Protein AF-E4YPX9-F1 (afdb_monomer_lite)

Structure (mmCIF, N/CA/C/O backbone):
data_AF-E4YPX9-F1
#
_entry.id   AF-E4YPX9-F1
#
loop_
_atom_site.group_PDB
_atom_site.id
_atom_site.type_symbol
_atom_site.label_atom_id
_atom_site.label_alt_id
_atom_site.label_comp_id
_atom_site.label_asym_id
_atom_site.label_entity_id
_atom_site.label_seq_id
_atom_site.pdbx_PDB_ins_code
_atom_site.Cartn_x
_atom_site.Cartn_y
_atom_site.Cartn_z
_atom_site.occupancy
_atom_site.B_iso_or_equiv
_atom_site.auth_seq_id
_atom_site.auth_comp_id
_atom_site.auth_asym_id
_atom_site.auth_atom_id
_atom_site.pdbx_PDB_model_num
ATOM 1 N N . MET A 1 1 ? 79.678 43.191 38.069 1.00 33.28 1 MET A N 1
ATOM 2 C CA . MET A 1 1 ? 79.880 41.791 37.650 1.00 33.28 1 MET A CA 1
ATOM 3 C C . MET A 1 1 ? 78.554 41.269 37.109 1.00 33.28 1 MET A C 1
ATOM 5 O O . MET A 1 1 ? 77.589 41.244 37.849 1.00 33.28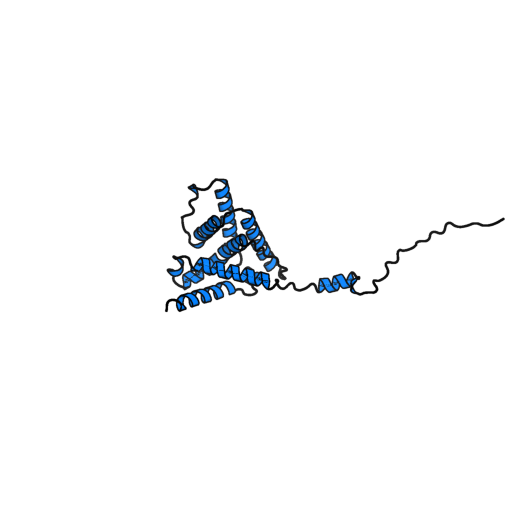 1 MET A O 1
ATOM 9 N N . LEU A 1 2 ? 78.544 40.936 35.815 1.00 34.31 2 LEU A N 1
ATOM 10 C CA . LEU A 1 2 ? 77.659 39.993 35.113 1.00 34.31 2 LEU A CA 1
ATOM 11 C C . LEU A 1 2 ? 76.133 40.260 34.979 1.00 34.31 2 LEU A C 1
ATOM 13 O O . LEU A 1 2 ? 75.339 39.963 35.858 1.00 34.31 2 LEU A O 1
ATOM 17 N N . ILE A 1 3 ? 75.783 40.624 33.734 1.00 39.88 3 ILE A N 1
ATOM 18 C CA . ILE A 1 3 ? 74.784 39.980 32.849 1.00 39.88 3 ILE A CA 1
ATOM 19 C C . ILE A 1 3 ? 73.292 40.361 33.000 1.00 39.88 3 ILE A C 1
ATOM 21 O O . ILE A 1 3 ? 72.552 39.855 33.835 1.00 39.88 3 ILE A O 1
ATOM 25 N N . PHE A 1 4 ? 72.832 41.131 32.002 1.00 39.97 4 PHE A N 1
ATOM 26 C CA . PHE A 1 4 ? 71.480 41.095 31.431 1.00 39.97 4 PHE A CA 1
ATOM 27 C C . PHE A 1 4 ? 71.101 39.669 30.989 1.00 39.97 4 PHE A C 1
ATOM 29 O O . PHE A 1 4 ? 71.782 39.096 30.136 1.00 39.97 4 PHE A O 1
ATOM 36 N N . ARG A 1 5 ? 69.947 39.143 31.418 1.00 36.81 5 ARG A N 1
ATOM 37 C CA . ARG A 1 5 ? 69.231 38.122 30.634 1.00 36.81 5 ARG A CA 1
ATOM 38 C C . ARG A 1 5 ? 67.791 38.539 30.364 1.00 36.81 5 ARG A C 1
ATOM 40 O O . ARG A 1 5 ? 66.943 38.585 31.244 1.00 36.81 5 ARG A O 1
ATOM 47 N N . ARG A 1 6 ? 67.587 38.846 29.081 1.00 36.34 6 ARG A N 1
ATOM 48 C CA . ARG A 1 6 ? 66.329 38.947 28.344 1.00 36.34 6 ARG A CA 1
ATOM 49 C C . ARG A 1 6 ? 65.361 37.829 28.742 1.00 36.34 6 ARG A C 1
ATOM 51 O O . ARG A 1 6 ? 65.706 36.656 28.617 1.00 36.34 6 ARG A O 1
ATOM 58 N N . PHE A 1 7 ? 64.129 38.196 29.078 1.00 35.19 7 PHE A N 1
ATOM 59 C CA . PHE A 1 7 ? 62.985 37.320 28.846 1.00 35.19 7 PHE A CA 1
ATOM 60 C C . PHE A 1 7 ? 62.784 37.226 27.330 1.00 35.19 7 PHE A C 1
ATOM 62 O O . PHE A 1 7 ? 62.352 38.184 26.691 1.00 35.19 7 PHE A O 1
ATOM 69 N N . SER A 1 8 ? 63.172 36.097 26.736 1.00 33.06 8 SER A N 1
ATOM 70 C CA . SER A 1 8 ? 62.843 35.798 25.346 1.00 33.06 8 SER A CA 1
ATOM 71 C C . SER A 1 8 ? 61.391 35.348 25.267 1.00 33.06 8 SER A C 1
ATOM 73 O O . SER A 1 8 ? 61.013 34.348 25.876 1.00 33.06 8 SER A O 1
ATOM 75 N N . TRP A 1 9 ? 60.598 36.051 24.468 1.00 37.56 9 TRP A N 1
ATOM 76 C CA . TRP A 1 9 ? 59.395 35.482 23.884 1.00 37.56 9 TRP A CA 1
ATOM 77 C C . TRP A 1 9 ? 59.816 34.372 22.922 1.00 37.56 9 TRP A C 1
ATOM 79 O O . TRP A 1 9 ? 60.441 34.644 21.898 1.00 37.56 9 TRP A O 1
ATOM 89 N N . SER A 1 10 ? 59.487 33.125 23.241 1.00 31.69 10 SER A N 1
ATOM 90 C CA . SER A 1 10 ? 59.482 32.043 22.264 1.00 31.69 10 SER A CA 1
ATOM 91 C C . SER A 1 10 ? 58.035 31.689 21.939 1.00 31.69 10 SER A C 1
ATOM 93 O O . SER A 1 10 ? 57.365 30.940 22.646 1.00 31.69 10 SER A O 1
ATOM 95 N N . CYS A 1 11 ? 57.562 32.236 20.817 1.00 40.09 11 CYS A N 1
ATOM 96 C CA . CYS A 1 11 ? 56.480 31.652 20.039 1.00 40.09 11 CYS A CA 1
ATOM 97 C C . CYS A 1 11 ? 56.895 30.233 19.629 1.00 40.09 11 CYS A C 1
ATOM 99 O O . CYS A 1 11 ? 57.493 30.034 18.574 1.00 40.09 11 CYS A O 1
ATOM 101 N N . ALA A 1 12 ? 56.589 29.234 20.452 1.00 34.59 12 ALA A N 1
ATOM 102 C CA . ALA A 1 12 ? 56.562 27.855 19.995 1.00 34.59 12 ALA A CA 1
ATOM 103 C C . ALA A 1 12 ? 55.199 27.624 19.340 1.00 34.59 12 ALA A C 1
ATOM 105 O O . ALA A 1 12 ? 54.227 27.216 19.977 1.00 34.59 12 ALA A O 1
ATOM 106 N N . ALA A 1 13 ? 55.135 27.945 18.048 1.00 38.91 13 ALA A N 1
ATOM 107 C CA . ALA A 1 13 ? 54.100 27.446 17.165 1.00 38.91 13 ALA A CA 1
ATOM 108 C C . ALA A 1 13 ? 53.991 25.931 17.378 1.00 38.91 13 ALA A C 1
ATOM 110 O O . ALA A 1 13 ? 54.956 25.193 17.169 1.00 38.91 13 ALA A O 1
ATOM 111 N N . LYS A 1 14 ? 52.819 25.459 17.811 1.00 40.84 14 LYS A N 1
ATOM 112 C CA . LYS A 1 14 ? 52.474 24.038 17.755 1.00 40.84 14 LYS A CA 1
ATOM 113 C C . LYS A 1 14 ? 52.344 23.700 16.271 1.00 40.84 14 LYS A C 1
ATOM 115 O O . LYS A 1 14 ? 51.274 23.836 15.682 1.00 40.84 14 LYS A O 1
ATOM 120 N N . ILE A 1 15 ? 53.475 23.360 15.657 1.00 41.47 15 ILE A N 1
ATOM 121 C CA . ILE A 1 15 ? 53.563 22.819 14.306 1.00 41.47 15 ILE A CA 1
ATOM 122 C C . ILE A 1 15 ? 52.684 21.570 14.323 1.00 41.47 15 ILE A C 1
ATOM 124 O O . ILE A 1 15 ? 53.054 20.546 14.891 1.00 41.47 15 ILE A O 1
ATOM 128 N N . ARG A 1 16 ? 51.475 21.689 13.765 1.00 43.81 16 ARG A N 1
ATOM 129 C CA . ARG A 1 16 ? 50.656 20.539 13.395 1.00 43.81 16 ARG A CA 1
ATOM 130 C C . ARG A 1 16 ? 51.469 19.794 12.345 1.00 43.81 16 ARG A C 1
ATOM 132 O O . ARG A 1 16 ? 51.546 20.223 11.196 1.00 43.81 16 ARG A O 1
ATOM 139 N N . SER A 1 17 ? 52.162 18.750 12.782 1.00 48.06 17 SER A N 1
ATOM 140 C CA . SER A 1 17 ? 52.867 17.822 11.915 1.00 48.06 17 SER A CA 1
ATOM 141 C C . SER A 1 17 ? 51.889 17.315 10.859 1.00 48.06 17 SER A C 1
ATOM 143 O O . SER A 1 17 ? 50.782 16.878 11.176 1.00 48.06 17 SER A O 1
ATOM 145 N N . ARG A 1 18 ? 52.290 17.424 9.588 1.00 52.72 18 ARG A N 1
ATOM 146 C CA . ARG A 1 18 ? 51.608 16.764 8.472 1.00 52.72 18 ARG A CA 1
ATOM 147 C C . ARG A 1 18 ? 51.425 15.285 8.845 1.00 52.72 18 ARG A C 1
ATOM 149 O O . ARG A 1 18 ? 52.413 14.675 9.259 1.00 52.72 18 ARG A O 1
ATOM 156 N N . PRO A 1 19 ? 50.217 14.714 8.720 1.00 52.12 19 PRO A N 1
ATOM 157 C CA . PRO A 1 19 ? 50.030 13.291 8.955 1.00 52.12 19 PRO A CA 1
ATOM 158 C C . PRO A 1 19 ? 50.921 12.509 7.979 1.00 52.12 19 PRO A C 1
ATOM 160 O O . PRO A 1 19 ? 50.962 12.805 6.785 1.00 52.12 19 PRO A O 1
ATOM 163 N N . SER A 1 20 ? 51.691 11.561 8.511 1.00 58.53 20 SER A N 1
ATOM 164 C CA . SER A 1 20 ? 52.617 10.696 7.767 1.00 58.53 20 SER A CA 1
ATOM 165 C C . SER A 1 20 ? 51.904 9.599 6.971 1.00 58.53 20 SER A C 1
ATOM 167 O O . SER A 1 20 ? 52.540 8.899 6.188 1.00 58.53 20 SER A O 1
ATOM 169 N N . THR A 1 21 ? 50.590 9.465 7.150 1.00 57.88 21 THR A N 1
ATOM 170 C CA . THR A 1 21 ? 49.721 8.538 6.429 1.00 57.88 21 THR A CA 1
ATOM 171 C C . THR A 1 21 ? 48.546 9.303 5.808 1.00 57.88 21 THR A C 1
ATOM 173 O O . THR A 1 21 ? 48.043 10.251 6.422 1.00 57.88 21 THR A O 1
ATOM 176 N N . PRO A 1 22 ? 48.092 8.930 4.595 1.00 56.47 22 PRO A N 1
ATOM 177 C CA . PRO A 1 22 ? 46.971 9.600 3.933 1.00 56.47 22 PRO A CA 1
ATOM 178 C C . PRO A 1 22 ? 45.714 9.608 4.810 1.00 56.47 22 PRO A C 1
ATOM 180 O O . PRO A 1 22 ? 45.042 10.629 4.898 1.00 56.47 22 PRO A O 1
ATOM 183 N N . GLU A 1 23 ? 45.497 8.511 5.537 1.00 57.75 23 GLU A N 1
ATOM 184 C CA . GLU A 1 23 ? 44.341 8.181 6.384 1.00 57.75 23 GLU A CA 1
ATOM 185 C C . GLU A 1 23 ? 44.042 9.168 7.521 1.00 57.75 23 GLU A C 1
ATOM 187 O O . GLU A 1 23 ? 42.950 9.137 8.071 1.00 57.75 23 GLU A O 1
ATOM 192 N N . GLY A 1 24 ? 44.985 10.045 7.883 1.00 55.12 24 GLY A N 1
ATOM 193 C CA . GLY A 1 24 ? 44.792 11.060 8.927 1.00 55.12 24 GLY A CA 1
ATOM 194 C C . GLY A 1 24 ? 44.609 12.486 8.401 1.00 55.12 24 GLY A C 1
ATOM 195 O O . GLY A 1 24 ? 44.638 13.436 9.187 1.00 55.12 24 GLY A O 1
ATOM 196 N N . SER A 1 25 ? 44.522 12.679 7.082 1.00 63.94 25 SER A N 1
ATOM 197 C CA . SER A 1 25 ? 44.366 14.011 6.495 1.00 63.94 25 SER A CA 1
ATOM 198 C C . SER A 1 25 ? 42.896 14.340 6.243 1.00 63.94 25 SER A C 1
ATOM 200 O O . SER A 1 25 ? 42.173 13.553 5.648 1.00 63.94 25 SER A O 1
ATOM 202 N N . ILE A 1 26 ? 42.476 15.559 6.595 1.00 58.75 26 ILE A N 1
ATOM 203 C CA . ILE A 1 26 ? 41.129 16.081 6.286 1.00 58.75 26 ILE A CA 1
ATOM 204 C C . ILE A 1 26 ? 40.837 16.005 4.778 1.00 58.75 26 ILE A C 1
ATOM 206 O O . ILE A 1 26 ? 39.696 15.855 4.369 1.00 58.75 26 ILE A O 1
ATOM 210 N N . LEU A 1 27 ? 41.878 16.090 3.944 1.00 56.56 27 LEU A N 1
ATOM 211 C CA . LEU A 1 27 ? 41.788 15.953 2.492 1.00 56.56 27 LEU A CA 1
ATOM 212 C C . LEU A 1 27 ? 41.526 14.500 2.069 1.00 56.56 27 LEU A C 1
ATOM 214 O O . LEU A 1 27 ? 40.753 14.281 1.150 1.00 56.56 27 LEU A O 1
ATOM 218 N N . TYR A 1 28 ? 42.107 13.512 2.752 1.00 62.25 28 TYR A N 1
ATOM 219 C CA . TYR A 1 28 ? 41.767 12.102 2.566 1.00 62.25 28 TYR A CA 1
ATOM 220 C C . TYR A 1 28 ? 40.378 11.793 3.099 1.00 62.25 28 TYR A C 1
ATOM 222 O O . TYR A 1 28 ? 39.631 11.127 2.398 1.00 62.25 28 TYR A O 1
ATOM 230 N N . ASP A 1 29 ? 39.991 12.329 4.258 1.00 57.78 29 ASP A N 1
ATOM 231 C CA . ASP A 1 29 ? 38.618 12.220 4.747 1.00 57.78 29 ASP A CA 1
ATOM 232 C C . ASP A 1 29 ? 37.655 12.840 3.737 1.00 57.78 29 ASP A C 1
ATOM 234 O O . ASP A 1 29 ? 36.713 12.171 3.353 1.00 57.78 29 ASP A O 1
ATOM 238 N N . LEU A 1 30 ? 37.912 14.038 3.200 1.00 56.53 30 LEU A N 1
ATOM 239 C CA . LEU A 1 30 ? 37.081 14.688 2.171 1.00 56.53 30 LEU A CA 1
ATOM 240 C C . LEU A 1 30 ? 37.082 13.958 0.822 1.00 56.53 30 LEU A C 1
ATOM 242 O O . LEU A 1 30 ? 36.065 13.958 0.140 1.00 56.53 30 LEU A O 1
ATOM 246 N N . LEU A 1 31 ? 38.185 13.327 0.417 1.00 56.50 31 LEU A N 1
ATOM 247 C CA . LEU A 1 31 ? 38.255 12.556 -0.831 1.00 56.50 31 LEU A CA 1
ATOM 248 C C . LEU A 1 31 ? 37.644 11.156 -0.681 1.00 56.50 31 LEU A C 1
ATOM 250 O O . LEU A 1 31 ? 37.062 10.649 -1.633 1.00 56.50 31 LEU A O 1
ATOM 254 N N . THR A 1 32 ? 37.709 10.546 0.504 1.00 56.22 32 THR A N 1
ATOM 255 C CA . THR A 1 32 ? 37.087 9.243 0.800 1.00 56.22 32 THR A CA 1
ATOM 256 C C . THR A 1 32 ? 35.633 9.361 1.260 1.00 56.22 32 THR A C 1
ATOM 258 O O . THR A 1 32 ? 34.857 8.441 1.026 1.00 56.22 32 THR A O 1
ATOM 261 N N . THR A 1 33 ? 35.218 10.499 1.828 1.00 49.66 33 THR A N 1
ATOM 262 C CA . THR A 1 33 ? 33.801 10.860 2.038 1.00 49.66 33 THR A CA 1
ATOM 263 C C . THR A 1 33 ? 33.183 11.532 0.815 1.00 49.66 33 THR A C 1
ATOM 265 O O . THR A 1 33 ? 31.981 11.411 0.615 1.00 49.66 33 THR A O 1
ATOM 268 N N . GLY A 1 34 ? 33.966 12.152 -0.068 1.00 41.91 34 GLY A N 1
ATOM 269 C CA . GLY A 1 34 ? 33.530 12.520 -1.422 1.00 41.91 34 GLY A CA 1
ATOM 270 C C . GLY A 1 34 ? 33.370 11.293 -2.325 1.00 41.91 34 GLY A C 1
ATOM 271 O O . GLY A 1 34 ? 32.454 11.234 -3.136 1.00 41.91 34 GLY A O 1
ATOM 272 N N . ALA A 1 35 ? 34.190 10.264 -2.097 1.00 40.06 35 ALA A N 1
ATOM 273 C CA . ALA A 1 35 ? 33.961 8.894 -2.544 1.00 40.06 35 ALA A CA 1
ATOM 274 C C . ALA A 1 35 ? 33.166 8.087 -1.503 1.00 40.06 35 ALA A C 1
ATOM 276 O O . ALA A 1 35 ? 33.356 6.870 -1.381 1.00 40.06 35 ALA A O 1
ATOM 277 N N . SER A 1 36 ? 32.297 8.755 -0.723 1.00 41.88 36 SER A N 1
ATOM 278 C CA . SER A 1 36 ? 31.346 8.055 0.128 1.00 41.88 36 SER A CA 1
ATOM 279 C C . SER A 1 36 ? 30.579 7.122 -0.778 1.00 41.88 36 SER A C 1
ATOM 281 O O . SER A 1 36 ? 29.877 7.535 -1.698 1.00 41.88 36 SER A O 1
ATOM 283 N N . LYS A 1 37 ? 30.833 5.836 -0.535 1.00 44.97 37 LYS A N 1
ATOM 284 C CA . LYS A 1 37 ? 29.946 4.713 -0.776 1.00 44.97 37 LYS A CA 1
ATOM 285 C C . LYS A 1 37 ? 28.613 5.239 -1.276 1.00 44.97 37 LYS A C 1
ATOM 287 O O . LYS A 1 37 ? 27.818 5.736 -0.478 1.00 44.97 37 LYS A O 1
ATOM 292 N N . HIS A 1 38 ? 28.383 5.100 -2.579 1.00 41.16 38 HIS A N 1
ATOM 293 C CA . HIS A 1 38 ? 27.043 4.852 -3.064 1.00 41.16 38 HIS A CA 1
ATOM 294 C C . HIS A 1 38 ? 26.496 3.750 -2.156 1.00 41.16 38 HIS A C 1
ATOM 296 O O . HIS A 1 38 ? 26.784 2.570 -2.347 1.00 41.16 38 HIS A O 1
ATOM 302 N N . GLN A 1 39 ? 25.789 4.138 -1.096 1.00 44.53 39 GLN A N 1
ATOM 303 C CA . GLN A 1 39 ? 24.898 3.255 -0.383 1.00 44.53 39 GLN A CA 1
ATOM 304 C C . GLN A 1 39 ? 23.753 3.052 -1.362 1.00 44.53 39 GLN A C 1
ATOM 306 O O . GLN A 1 39 ? 22.669 3.613 -1.243 1.00 44.53 39 GLN A O 1
ATOM 311 N N . ASP A 1 40 ? 24.035 2.242 -2.386 1.00 43.97 40 ASP A N 1
ATOM 312 C CA . ASP A 1 40 ? 23.049 1.327 -2.899 1.00 43.97 40 ASP A CA 1
ATOM 313 C C . ASP A 1 40 ? 22.364 0.771 -1.665 1.00 43.97 40 ASP A C 1
ATOM 315 O O . ASP A 1 40 ? 23.021 0.161 -0.820 1.00 43.97 40 ASP A O 1
ATOM 319 N N . ILE A 1 41 ? 21.083 1.115 -1.519 1.00 52.66 41 ILE A N 1
ATOM 320 C CA . ILE A 1 41 ? 20.148 0.513 -0.576 1.00 52.66 41 ILE A CA 1
ATOM 321 C C . ILE A 1 41 ? 20.664 -0.888 -0.261 1.00 52.66 41 ILE A C 1
ATOM 323 O O . ILE A 1 41 ? 20.772 -1.686 -1.200 1.00 52.66 41 ILE A O 1
ATOM 327 N N . ASN A 1 42 ? 21.060 -1.148 0.996 1.00 55.53 42 ASN A N 1
ATOM 328 C CA . ASN A 1 42 ? 21.528 -2.475 1.399 1.00 55.53 42 ASN A CA 1
ATOM 329 C C . ASN A 1 42 ? 20.573 -3.475 0.747 1.00 55.53 42 ASN A C 1
ATOM 331 O O . ASN A 1 42 ? 19.364 -3.355 0.922 1.00 55.53 42 ASN A O 1
ATOM 335 N N . SER A 1 43 ? 21.072 -4.395 -0.075 1.00 58.47 43 SER A N 1
ATOM 336 C CA . SER A 1 43 ? 20.225 -5.304 -0.866 1.00 58.47 43 SER A CA 1
ATOM 337 C C . SER A 1 43 ? 19.134 -5.978 -0.016 1.00 58.47 43 SER A C 1
ATOM 339 O O . SER A 1 43 ? 18.030 -6.228 -0.499 1.00 58.47 43 SER A O 1
ATOM 341 N N . ALA A 1 44 ? 19.422 -6.159 1.276 1.00 57.44 44 ALA A N 1
ATOM 342 C CA . ALA A 1 44 ? 18.499 -6.547 2.333 1.00 57.44 44 ALA A CA 1
ATOM 343 C C . ALA A 1 44 ? 17.256 -5.641 2.486 1.00 57.44 44 ALA A C 1
ATOM 345 O O . ALA A 1 44 ? 16.151 -6.169 2.535 1.00 57.44 44 ALA A O 1
ATOM 346 N N . SER A 1 45 ? 17.373 -4.307 2.527 1.00 68.88 45 SER A N 1
ATOM 347 C CA . SER A 1 45 ? 16.206 -3.424 2.681 1.00 68.88 45 SER A CA 1
ATOM 348 C C . SER A 1 45 ? 15.355 -3.344 1.412 1.00 68.88 45 SER A C 1
ATOM 350 O O . SER A 1 45 ? 14.131 -3.371 1.528 1.00 68.88 45 SER A O 1
ATOM 352 N N . ARG A 1 46 ? 15.945 -3.378 0.201 1.00 74.12 46 ARG A N 1
ATOM 353 C CA . ARG A 1 46 ? 15.149 -3.543 -1.042 1.00 74.12 46 ARG A CA 1
ATOM 354 C C . ARG A 1 46 ? 14.386 -4.862 -1.043 1.00 74.12 46 ARG A C 1
ATOM 356 O O . ARG A 1 46 ? 13.228 -4.896 -1.452 1.00 74.12 46 ARG A O 1
ATOM 363 N N . ALA A 1 47 ? 15.030 -5.947 -0.612 1.00 78.00 47 ALA A N 1
ATOM 364 C CA . ALA A 1 47 ? 14.386 -7.252 -0.524 1.00 78.00 47 ALA A CA 1
ATOM 365 C C . ALA A 1 47 ? 13.211 -7.228 0.466 1.00 78.00 47 ALA A C 1
ATOM 367 O O . ALA A 1 47 ? 12.137 -7.720 0.130 1.00 78.00 47 ALA A O 1
ATOM 368 N N . SER A 1 48 ? 13.371 -6.583 1.625 1.00 84.00 48 SER A N 1
ATOM 369 C CA . SER A 1 48 ? 12.282 -6.390 2.589 1.00 84.00 48 SER A CA 1
ATOM 370 C C . SER A 1 48 ? 11.122 -5.586 2.001 1.00 84.00 48 SER A C 1
ATOM 372 O O . SER A 1 48 ? 9.983 -6.041 2.073 1.00 84.00 48 SER A O 1
ATOM 374 N N . PHE A 1 49 ? 11.385 -4.451 1.342 1.00 85.75 49 PHE A N 1
ATOM 375 C CA . PHE A 1 49 ? 10.328 -3.679 0.676 1.00 85.75 49 PHE A CA 1
ATOM 376 C C . PHE A 1 49 ? 9.621 -4.489 -0.410 1.00 85.75 49 PHE A C 1
ATOM 378 O O . PHE A 1 49 ? 8.402 -4.431 -0.533 1.00 85.75 49 PHE A O 1
ATOM 385 N N . LYS A 1 50 ? 10.361 -5.289 -1.179 1.00 87.56 50 LYS A N 1
ATOM 386 C CA . LYS A 1 50 ? 9.774 -6.150 -2.206 1.00 87.56 50 LYS A CA 1
ATOM 387 C C . LYS A 1 50 ? 8.886 -7.243 -1.609 1.00 87.56 50 LYS A C 1
ATOM 389 O O . LYS A 1 50 ? 7.826 -7.513 -2.164 1.00 87.56 50 LYS A O 1
ATOM 394 N N . ASN A 1 51 ? 9.285 -7.829 -0.481 1.00 88.88 51 ASN A N 1
ATOM 395 C CA . ASN A 1 51 ? 8.461 -8.799 0.240 1.00 88.88 51 ASN A CA 1
ATOM 396 C C . ASN A 1 51 ? 7.168 -8.149 0.750 1.00 88.88 51 ASN A C 1
ATOM 398 O O . ASN A 1 51 ? 6.091 -8.705 0.555 1.00 88.88 51 ASN A O 1
ATOM 402 N N . ILE A 1 52 ? 7.251 -6.943 1.322 1.00 89.25 52 ILE A N 1
ATOM 403 C CA . ILE A 1 52 ? 6.068 -6.193 1.769 1.00 89.25 52 ILE A CA 1
ATOM 404 C C . ILE A 1 52 ? 5.161 -5.837 0.585 1.00 89.25 52 ILE A C 1
ATOM 406 O O . ILE A 1 52 ? 3.937 -5.916 0.697 1.00 89.25 52 ILE A O 1
ATOM 410 N N . LEU A 1 53 ? 5.732 -5.490 -0.570 1.00 90.00 53 LEU A N 1
ATOM 411 C CA . LEU A 1 53 ? 4.970 -5.246 -1.794 1.00 90.00 53 LEU A CA 1
ATOM 412 C C . LEU A 1 53 ? 4.233 -6.513 -2.251 1.00 90.00 53 LEU A C 1
ATOM 414 O O . LEU A 1 53 ? 3.026 -6.462 -2.491 1.00 90.00 53 LEU A O 1
ATOM 418 N N . ASP A 1 54 ? 4.925 -7.656 -2.289 1.00 89.00 54 ASP A N 1
ATOM 419 C CA . ASP A 1 54 ? 4.328 -8.956 -2.612 1.00 89.00 54 ASP A CA 1
ATOM 420 C C . ASP A 1 54 ? 3.189 -9.303 -1.635 1.00 89.00 54 ASP A C 1
ATOM 422 O O . ASP A 1 54 ? 2.130 -9.781 -2.048 1.00 89.00 54 ASP A O 1
ATOM 426 N N . GLU A 1 55 ? 3.359 -9.045 -0.339 1.00 87.88 55 GLU A N 1
ATOM 427 C CA . GLU A 1 55 ? 2.304 -9.233 0.658 1.00 87.88 55 GLU A CA 1
ATOM 428 C C . GLU A 1 55 ? 1.119 -8.285 0.469 1.00 87.88 55 GLU A C 1
ATOM 430 O O . GLU A 1 55 ? -0.027 -8.693 0.655 1.00 87.88 55 GLU A O 1
ATOM 435 N N . SER A 1 56 ? 1.380 -7.032 0.106 1.00 88.06 56 SER A N 1
ATOM 436 C CA . SER A 1 56 ? 0.351 -6.012 -0.122 1.00 88.06 56 SER A CA 1
ATOM 437 C C . SER A 1 56 ? -0.520 -6.377 -1.317 1.00 88.06 56 SER A C 1
ATOM 439 O O . SER A 1 56 ? -1.748 -6.363 -1.231 1.00 88.06 56 SER A O 1
ATOM 441 N N . ILE A 1 57 ? 0.111 -6.804 -2.410 1.00 88.56 57 ILE A N 1
ATOM 442 C CA . ILE A 1 57 ? -0.577 -7.293 -3.606 1.00 88.56 57 ILE A CA 1
ATOM 443 C C . ILE A 1 57 ? -1.352 -8.575 -3.287 1.00 88.56 57 ILE A C 1
ATOM 445 O O . ILE A 1 57 ? -2.520 -8.698 -3.653 1.00 88.56 57 ILE A O 1
ATOM 449 N N . ASN A 1 58 ? -0.752 -9.518 -2.555 1.00 86.50 58 ASN A N 1
ATOM 450 C CA . ASN A 1 58 ? -1.457 -10.724 -2.122 1.00 86.50 58 ASN A CA 1
ATOM 451 C C . ASN A 1 58 ? -2.684 -10.410 -1.269 1.00 86.50 58 ASN A C 1
ATOM 453 O O . ASN A 1 58 ? -3.718 -11.054 -1.438 1.00 86.50 58 ASN A O 1
ATOM 457 N N . TYR A 1 59 ? -2.576 -9.446 -0.357 1.00 83.38 59 TYR A N 1
ATOM 458 C CA . TYR A 1 59 ? -3.686 -9.0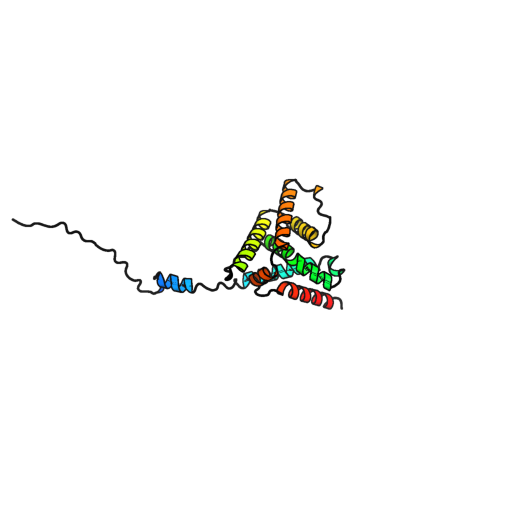24 0.487 1.00 83.38 59 TYR A CA 1
ATOM 459 C C . TYR A 1 59 ? -4.853 -8.497 -0.359 1.00 83.38 59 TYR A C 1
ATOM 461 O O . TYR A 1 59 ? -5.991 -8.929 -0.172 1.00 83.38 59 TYR A O 1
ATOM 469 N N . LEU A 1 60 ? -4.562 -7.641 -1.346 1.00 82.19 60 LEU A N 1
ATOM 470 C CA . LEU A 1 60 ? -5.558 -7.127 -2.290 1.00 82.19 60 LEU A CA 1
ATOM 471 C C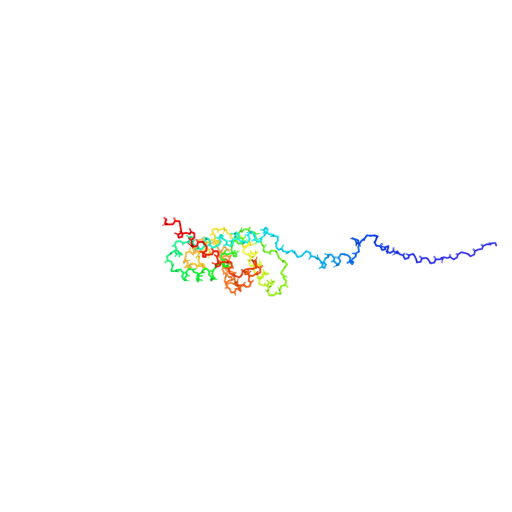 . LEU A 1 60 ? -6.244 -8.250 -3.076 1.00 82.19 60 LEU A C 1
ATOM 473 O O . LEU A 1 60 ? -7.468 -8.282 -3.180 1.00 82.19 60 LEU A O 1
ATOM 477 N N . ILE A 1 61 ? -5.456 -9.196 -3.588 1.00 80.62 61 ILE A N 1
ATOM 478 C CA . ILE A 1 61 ? -5.944 -10.272 -4.456 1.00 80.62 61 ILE A CA 1
ATOM 479 C C . ILE A 1 61 ? -6.760 -11.323 -3.687 1.00 80.62 61 ILE A C 1
ATOM 481 O O . ILE A 1 61 ? -7.720 -11.874 -4.225 1.00 80.62 61 ILE A O 1
ATOM 485 N N . ARG A 1 62 ? -6.399 -11.626 -2.431 1.00 78.44 62 ARG A N 1
ATOM 486 C CA . ARG A 1 62 ? -7.055 -12.672 -1.622 1.00 78.44 62 ARG A CA 1
ATOM 487 C C . ARG A 1 62 ? -8.455 -12.298 -1.135 1.00 78.44 62 ARG A C 1
ATOM 489 O O . ARG A 1 62 ? -9.189 -13.180 -0.687 1.00 78.44 62 ARG A O 1
ATOM 496 N N . LYS A 1 63 ? -8.855 -11.026 -1.206 1.00 72.62 63 LYS A N 1
ATOM 497 C CA . LYS A 1 63 ? -10.221 -10.623 -0.856 1.00 72.62 63 LYS A CA 1
ATOM 498 C C . LYS A 1 63 ? -11.212 -11.235 -1.851 1.00 72.62 63 LYS A C 1
ATOM 500 O O . LYS A 1 63 ? -11.075 -11.101 -3.062 1.00 72.62 63 LYS A O 1
ATOM 505 N N . CYS A 1 64 ? -12.243 -11.900 -1.325 1.00 52.72 64 CYS A N 1
ATOM 506 C CA . CYS A 1 64 ? -13.230 -12.663 -2.106 1.00 52.72 64 CYS A CA 1
ATOM 507 C C . CYS A 1 64 ? -13.975 -11.827 -3.162 1.00 52.72 64 CYS A C 1
ATOM 509 O O . CYS A 1 64 ? -14.525 -12.375 -4.116 1.00 52.72 64 CYS A O 1
ATOM 511 N N . THR A 1 65 ? -14.022 -10.509 -2.979 1.00 64.94 65 THR A N 1
ATOM 512 C CA . THR A 1 65 ? -14.598 -9.552 -3.925 1.00 64.94 65 THR A CA 1
ATOM 513 C C . THR A 1 65 ? -13.677 -9.296 -5.113 1.00 64.94 65 THR A C 1
ATOM 515 O O . THR A 1 65 ? -14.173 -9.144 -6.222 1.00 64.94 65 THR A O 1
ATOM 518 N N . PHE A 1 66 ? -12.355 -9.341 -4.924 1.00 69.44 66 PHE A N 1
ATOM 519 C CA . PHE A 1 66 ? -11.369 -9.032 -5.957 1.00 69.44 66 PHE A CA 1
ATOM 520 C C . PHE A 1 66 ? -11.431 -10.009 -7.137 1.00 69.44 66 PHE A C 1
ATOM 522 O O . PHE A 1 66 ? -11.474 -9.595 -8.292 1.00 69.44 66 PHE A O 1
ATOM 529 N N . LEU A 1 67 ? -11.534 -11.311 -6.857 1.00 71.00 67 LEU A N 1
ATOM 530 C CA . LEU A 1 67 ? -11.605 -12.358 -7.887 1.00 71.00 67 LEU A CA 1
ATOM 531 C C . LEU A 1 67 ? -12.880 -12.314 -8.742 1.00 71.00 67 LEU A C 1
ATOM 533 O O . LEU A 1 67 ? -12.908 -12.901 -9.820 1.00 71.00 67 LEU A O 1
ATOM 537 N N . LYS A 1 68 ? -13.935 -11.643 -8.267 1.00 73.50 68 LYS A N 1
ATOM 538 C CA . LYS A 1 68 ? -15.212 -11.509 -8.988 1.00 73.50 68 LYS A CA 1
ATOM 539 C C . LYS A 1 68 ? -15.215 -10.341 -9.977 1.00 73.50 68 LYS A C 1
ATOM 541 O O . LYS A 1 68 ? -16.130 -10.239 -10.787 1.00 73.50 68 LYS A O 1
ATOM 546 N N . ILE A 1 69 ? -14.217 -9.464 -9.894 1.00 76.56 69 ILE A N 1
ATOM 547 C CA . ILE A 1 69 ? -14.076 -8.270 -10.727 1.00 76.56 69 ILE A CA 1
ATOM 548 C C . ILE A 1 69 ? -13.393 -8.656 -12.055 1.00 76.56 69 ILE A C 1
ATOM 550 O O . ILE A 1 69 ? -12.479 -9.483 -12.035 1.00 76.56 69 ILE A O 1
ATOM 554 N N . PRO A 1 70 ? -13.772 -8.078 -13.210 1.00 81.06 70 PRO A N 1
ATOM 555 C CA . PRO A 1 70 ? -13.050 -8.265 -14.469 1.00 81.06 70 PRO A CA 1
ATOM 556 C C . PRO A 1 70 ? -11.567 -7.872 -14.373 1.00 81.06 70 PRO A C 1
ATOM 558 O O . PRO A 1 70 ? -11.211 -6.896 -13.716 1.00 81.06 70 PRO A O 1
ATOM 561 N N . LEU A 1 71 ? -10.684 -8.577 -15.089 1.00 80.31 71 LEU A N 1
ATOM 562 C CA . LEU A 1 71 ? -9.231 -8.337 -15.049 1.00 80.31 71 LEU A CA 1
ATOM 563 C C . LEU A 1 71 ? -8.813 -6.861 -15.274 1.00 80.31 71 LEU A C 1
ATOM 565 O O . LEU A 1 71 ? -7.944 -6.383 -14.541 1.00 80.31 71 LEU A O 1
ATOM 569 N N . PRO A 1 72 ? -9.399 -6.097 -16.221 1.00 80.75 72 PRO A N 1
ATOM 570 C CA . PRO A 1 72 ? -9.054 -4.682 -16.388 1.00 80.75 72 PRO A CA 1
ATOM 571 C C . PRO A 1 72 ? -9.357 -3.838 -15.141 1.00 80.75 72 PRO A C 1
ATOM 573 O O . PRO A 1 72 ? -8.567 -2.974 -14.761 1.00 80.75 72 PRO A O 1
ATOM 576 N N . GLU A 1 73 ? -10.474 -4.120 -14.474 1.00 81.00 73 GLU A N 1
ATOM 577 C CA . GLU A 1 73 ? -10.891 -3.437 -13.249 1.00 81.00 73 GLU A CA 1
ATOM 578 C C . GLU A 1 73 ? -10.045 -3.873 -12.043 1.00 81.00 73 GLU A C 1
ATOM 580 O O . GLU A 1 73 ? -9.676 -3.032 -11.226 1.00 81.00 73 GLU A O 1
ATOM 585 N N . GLN A 1 74 ? -9.637 -5.145 -11.970 1.00 78.88 74 GLN A N 1
ATOM 586 C CA . GLN A 1 74 ? -8.674 -5.638 -10.974 1.00 78.88 74 GLN A CA 1
ATOM 587 C C . GLN A 1 74 ? -7.343 -4.875 -11.049 1.00 78.88 74 GLN A C 1
ATOM 589 O O . GLN A 1 74 ? -6.814 -4.417 -10.033 1.00 78.88 74 GLN A O 1
ATOM 594 N N . LEU A 1 75 ? -6.805 -4.710 -12.262 1.00 81.00 75 LEU A N 1
ATOM 595 C CA . LEU A 1 75 ? -5.568 -3.962 -12.489 1.00 81.00 75 LEU A CA 1
ATOM 596 C C . LEU A 1 75 ? -5.739 -2.473 -12.171 1.00 81.00 75 LEU A C 1
ATOM 598 O O . LEU A 1 75 ? -4.827 -1.864 -11.614 1.00 81.00 75 LEU A O 1
ATOM 602 N N . SER A 1 76 ? -6.895 -1.890 -12.500 1.00 82.75 76 SER A N 1
ATOM 603 C CA . SER A 1 76 ? -7.220 -0.503 -12.152 1.00 82.75 76 SER A CA 1
ATOM 604 C C . SER A 1 76 ? -7.275 -0.294 -10.635 1.00 82.75 76 SER A C 1
ATOM 606 O O . SER A 1 76 ? -6.668 0.652 -10.130 1.00 82.75 76 SER A O 1
ATOM 608 N N . LEU A 1 77 ? -7.915 -1.209 -9.901 1.00 80.94 77 LEU A N 1
ATOM 609 C CA . LEU A 1 77 ? -7.997 -1.166 -8.441 1.00 80.94 77 LEU A CA 1
ATOM 610 C C . LEU A 1 77 ? -6.606 -1.235 -7.816 1.00 80.94 77 LEU A C 1
ATOM 612 O O . LEU A 1 77 ? -6.261 -0.408 -6.976 1.00 80.94 77 LEU A O 1
ATOM 616 N N . ILE A 1 78 ? -5.773 -2.173 -8.271 1.00 83.88 78 ILE A N 1
ATOM 617 C CA . ILE A 1 78 ? -4.407 -2.291 -7.762 1.00 83.88 78 ILE A CA 1
ATOM 618 C C . ILE A 1 78 ? -3.601 -1.037 -8.078 1.00 83.88 78 ILE A C 1
ATOM 620 O O . ILE A 1 78 ? -2.979 -0.506 -7.168 1.00 83.88 78 ILE A O 1
ATOM 624 N N . ARG A 1 79 ? -3.646 -0.514 -9.311 1.00 82.94 79 ARG A N 1
ATOM 625 C CA . ARG A 1 79 ? -2.956 0.740 -9.676 1.00 82.94 79 ARG A CA 1
ATOM 626 C C . ARG A 1 79 ? -3.314 1.895 -8.749 1.00 82.94 79 ARG A C 1
ATOM 628 O O . ARG A 1 79 ? -2.439 2.684 -8.416 1.00 82.94 79 ARG A O 1
ATOM 635 N N . ARG A 1 80 ? -4.579 1.978 -8.341 1.00 82.75 80 ARG A N 1
ATOM 636 C CA . ARG A 1 80 ? -5.080 3.043 -7.474 1.00 82.75 80 ARG A CA 1
ATOM 637 C C . ARG A 1 80 ? -4.678 2.863 -6.010 1.00 82.75 80 ARG A C 1
ATOM 639 O O . ARG A 1 80 ? -4.358 3.845 -5.352 1.00 82.75 80 ARG A O 1
ATOM 646 N N . ASP A 1 81 ? -4.735 1.636 -5.499 1.00 85.94 81 ASP A N 1
ATOM 647 C CA . ASP A 1 81 ? -4.773 1.397 -4.052 1.00 85.94 81 ASP A CA 1
ATOM 648 C C . ASP A 1 81 ? -3.565 0.634 -3.490 1.00 85.94 81 ASP A C 1
ATOM 650 O O . ASP A 1 81 ? -3.420 0.549 -2.269 1.00 85.94 81 ASP A O 1
ATOM 654 N N . TRP A 1 82 ? -2.668 0.107 -4.336 1.00 88.12 82 TRP A N 1
ATOM 655 C CA . TRP A 1 82 ? -1.499 -0.654 -3.872 1.00 88.12 82 TRP A CA 1
ATOM 656 C C . TRP A 1 82 ? -0.647 0.133 -2.877 1.00 88.12 82 TRP A C 1
ATOM 658 O O . TRP A 1 82 ? -0.201 -0.435 -1.883 1.00 88.12 82 TRP A O 1
ATOM 668 N N . LEU A 1 83 ? -0.467 1.435 -3.115 1.00 89.44 83 LEU A N 1
ATOM 669 C CA . LEU A 1 83 ? 0.369 2.290 -2.284 1.00 89.44 83 LEU A CA 1
ATOM 670 C C . LEU A 1 83 ? -0.216 2.468 -0.878 1.00 89.44 83 LEU A C 1
ATOM 672 O O . LEU A 1 83 ? 0.517 2.433 0.105 1.00 89.44 83 LEU A O 1
ATOM 676 N N . CYS A 1 84 ? -1.541 2.579 -0.768 1.00 88.69 84 CYS A N 1
ATOM 677 C CA . CYS A 1 84 ? -2.235 2.676 0.516 1.00 88.69 84 CYS A CA 1
ATOM 678 C C . CYS A 1 84 ? -2.013 1.416 1.368 1.00 88.69 84 CYS A C 1
ATOM 680 O O . CYS A 1 84 ? -1.687 1.503 2.550 1.00 88.69 84 CYS A O 1
ATOM 682 N N . VAL A 1 85 ? -2.155 0.236 0.755 1.00 88.62 85 VAL A N 1
ATOM 683 C CA . VAL A 1 85 ? -1.927 -1.050 1.437 1.00 88.62 85 VAL A CA 1
ATOM 684 C C . VAL A 1 85 ? -0.458 -1.221 1.804 1.00 88.62 85 VAL A C 1
ATOM 686 O O . VAL A 1 85 ? -0.138 -1.648 2.913 1.00 88.62 85 VAL A O 1
ATOM 689 N N . PHE A 1 86 ? 0.426 -0.858 0.878 1.00 89.94 86 PHE A N 1
ATOM 690 C CA . PHE A 1 86 ? 1.866 -0.930 1.058 1.00 89.94 86 PHE A CA 1
ATOM 691 C C . PHE A 1 86 ? 2.342 -0.058 2.220 1.00 89.94 86 PHE A C 1
ATOM 693 O O . PHE A 1 86 ? 3.089 -0.539 3.065 1.00 89.94 86 PHE A O 1
ATOM 700 N N . LEU A 1 87 ? 1.848 1.177 2.321 1.00 90.00 87 LEU A N 1
ATOM 701 C CA . LEU A 1 87 ? 2.150 2.096 3.418 1.00 90.00 87 LEU A CA 1
ATOM 702 C C . LEU A 1 87 ? 1.776 1.508 4.779 1.00 90.00 87 LEU A C 1
ATOM 704 O O . LEU A 1 87 ? 2.603 1.467 5.688 1.00 90.00 87 LEU A O 1
ATOM 708 N N . ILE A 1 88 ? 0.552 0.992 4.908 1.00 87.69 88 ILE A N 1
ATOM 709 C CA . ILE A 1 88 ? 0.078 0.407 6.167 1.00 87.69 88 ILE A CA 1
ATOM 710 C C . ILE A 1 88 ? 0.896 -0.840 6.528 1.00 87.69 88 ILE A C 1
ATOM 712 O O . ILE A 1 88 ? 1.273 -1.018 7.685 1.00 87.69 88 ILE A O 1
ATOM 716 N N . LYS A 1 89 ? 1.237 -1.689 5.552 1.00 87.94 89 LYS A N 1
ATOM 717 C CA . LYS A 1 89 ? 2.081 -2.865 5.804 1.00 87.94 89 LYS A CA 1
ATOM 718 C C . LYS A 1 89 ? 3.532 -2.512 6.138 1.00 87.94 89 LYS A C 1
ATOM 720 O O . LYS A 1 89 ? 4.124 -3.183 6.984 1.00 87.94 89 LYS A O 1
ATOM 725 N N . CYS A 1 90 ? 4.101 -1.467 5.537 1.00 87.56 90 CYS A N 1
ATOM 726 C CA . CYS A 1 90 ? 5.399 -0.920 5.941 1.00 87.56 90 CYS A CA 1
ATOM 727 C C . CYS A 1 90 ? 5.358 -0.428 7.390 1.00 87.56 90 CYS A C 1
ATOM 729 O O . CYS A 1 90 ? 6.263 -0.743 8.168 1.00 87.56 90 CYS A O 1
ATOM 731 N N . ALA A 1 91 ? 4.277 0.260 7.773 1.00 85.81 91 ALA A N 1
ATOM 732 C CA . ALA A 1 91 ? 4.079 0.717 9.139 1.00 85.81 91 ALA A CA 1
ATOM 733 C C . ALA A 1 91 ? 4.035 -0.467 10.118 1.00 85.81 91 ALA A C 1
ATOM 735 O O . ALA A 1 91 ? 4.841 -0.521 11.043 1.00 85.81 91 ALA A O 1
ATOM 736 N N . LEU A 1 92 ? 3.202 -1.475 9.846 1.00 83.81 92 LEU A N 1
ATOM 737 C CA . LEU A 1 92 ? 3.100 -2.698 10.654 1.00 83.81 92 LEU A CA 1
ATOM 738 C C . LEU A 1 92 ? 4.422 -3.465 10.779 1.00 83.81 92 LEU A C 1
ATOM 740 O O . LEU A 1 92 ? 4.728 -4.008 11.836 1.00 83.81 92 LEU A O 1
ATOM 744 N N . SER A 1 93 ? 5.222 -3.492 9.714 1.00 82.88 93 SER A N 1
ATOM 745 C CA . SER A 1 93 ? 6.502 -4.209 9.697 1.00 82.88 93 SER A CA 1
ATOM 746 C C . SER A 1 93 ? 7.628 -3.458 10.416 1.00 82.88 93 SER A C 1
ATOM 748 O O . SER A 1 93 ? 8.751 -3.957 10.471 1.00 82.88 93 SER A O 1
ATOM 750 N N . GLY A 1 94 ? 7.379 -2.237 10.907 1.00 78.44 94 GLY A N 1
ATOM 751 C CA . GLY A 1 94 ? 8.427 -1.374 11.457 1.00 78.44 94 GLY A CA 1
ATOM 752 C C . GLY A 1 94 ? 9.454 -0.929 10.408 1.00 78.44 94 GLY A C 1
ATOM 753 O O . GLY A 1 94 ? 10.540 -0.463 10.756 1.00 78.44 94 GLY A O 1
ATOM 754 N N . LEU A 1 95 ? 9.152 -1.101 9.116 1.00 78.19 95 LEU A N 1
ATOM 755 C CA . LEU A 1 95 ? 10.104 -0.853 8.045 1.00 78.19 95 LEU A CA 1
ATOM 756 C C . LEU A 1 95 ? 10.053 0.632 7.679 1.00 78.19 95 LEU A C 1
ATOM 758 O O . LEU A 1 95 ? 9.232 1.053 6.867 1.00 78.19 95 LEU A O 1
ATOM 762 N N . SER A 1 96 ? 10.926 1.428 8.299 1.00 68.00 96 SER A N 1
ATOM 763 C CA . SER A 1 96 ? 11.101 2.823 7.903 1.00 68.00 96 SER A CA 1
ATOM 764 C C . SER A 1 96 ? 12.075 2.915 6.721 1.00 68.00 96 SER A C 1
ATOM 766 O O . SER A 1 96 ? 13.180 2.352 6.767 1.00 68.00 96 SER A O 1
ATOM 768 N N . PRO A 1 97 ? 11.690 3.610 5.647 1.00 66.00 97 PRO A N 1
ATOM 769 C CA . PRO A 1 97 ? 12.577 3.878 4.537 1.00 66.00 97 PRO A CA 1
ATOM 770 C C . PRO A 1 97 ? 13.789 4.731 4.978 1.00 66.00 97 PRO A C 1
ATOM 772 O O . PRO A 1 97 ? 13.665 5.917 5.258 1.00 66.00 97 PRO A O 1
ATOM 775 N N . SER A 1 98 ? 15.007 4.168 4.968 1.00 59.75 98 SER A N 1
ATOM 776 C CA . SER A 1 98 ? 16.269 4.926 5.101 1.00 59.75 98 SER A CA 1
ATOM 777 C C . SER A 1 98 ? 17.048 4.896 3.783 1.00 59.75 98 SER A C 1
ATOM 779 O O . SER A 1 98 ? 17.387 3.827 3.278 1.00 59.75 98 SER A O 1
ATOM 781 N N . LEU A 1 99 ? 17.266 6.062 3.168 1.00 60.19 99 LEU A N 1
ATOM 782 C CA . LEU A 1 99 ? 17.887 6.163 1.844 1.00 60.19 99 LEU A CA 1
ATOM 783 C C . LEU A 1 99 ? 18.676 7.460 1.674 1.00 60.19 99 LEU A C 1
ATOM 785 O O . LEU A 1 99 ? 18.263 8.519 2.138 1.00 60.19 99 LEU A O 1
ATOM 789 N N . ALA A 1 100 ? 19.762 7.354 0.910 1.00 52.72 100 ALA A N 1
ATOM 790 C CA . ALA A 1 100 ? 20.401 8.464 0.223 1.00 52.72 100 ALA A CA 1
ATOM 791 C C . ALA A 1 100 ? 19.891 8.473 -1.228 1.00 52.72 100 ALA A C 1
ATOM 793 O O . ALA A 1 100 ? 20.349 7.687 -2.056 1.00 52.72 100 ALA A O 1
ATOM 794 N N . LEU A 1 101 ? 18.893 9.308 -1.521 1.00 63.84 101 LEU A N 1
ATOM 795 C CA . LEU A 1 101 ? 18.391 9.506 -2.886 1.00 63.84 101 LEU A CA 1
ATOM 796 C C . LEU A 1 101 ? 19.220 10.585 -3.581 1.00 63.84 101 LEU A C 1
ATOM 798 O O . LEU A 1 101 ? 19.743 11.479 -2.918 1.00 63.84 101 LEU A O 1
ATOM 802 N N . ASN A 1 102 ? 19.385 10.503 -4.898 1.00 61.50 102 ASN A N 1
ATOM 803 C CA . ASN A 1 102 ? 20.235 11.442 -5.641 1.00 61.50 102 ASN A CA 1
ATOM 804 C C . ASN A 1 102 ? 19.439 12.629 -6.191 1.00 61.50 102 ASN A C 1
ATOM 806 O O . ASN A 1 102 ? 19.982 13.726 -6.298 1.00 61.50 102 ASN A O 1
ATOM 810 N N . GLU A 1 103 ? 18.160 12.420 -6.495 1.00 71.50 103 GLU A N 1
ATOM 811 C CA . GLU A 1 103 ? 17.280 13.438 -7.058 1.00 71.50 103 GLU A CA 1
ATOM 812 C C . GLU A 1 103 ? 16.435 14.105 -5.971 1.00 71.50 103 GLU A C 1
ATOM 814 O O . GLU A 1 103 ? 15.906 13.444 -5.077 1.00 71.50 103 GLU A O 1
ATOM 819 N N . GLN A 1 104 ? 16.299 15.430 -6.055 1.00 77.12 104 GLN A N 1
ATOM 820 C CA . GLN A 1 104 ? 15.549 16.223 -5.078 1.00 77.12 104 GLN A CA 1
ATOM 821 C C . GLN A 1 104 ? 14.071 15.804 -5.013 1.00 77.12 104 GLN A C 1
ATOM 823 O O . GLN A 1 104 ? 13.537 15.621 -3.925 1.00 77.12 104 GLN A O 1
ATOM 828 N N . ASN A 1 105 ? 13.442 15.558 -6.165 1.00 74.75 105 ASN A N 1
ATOM 829 C CA . ASN A 1 105 ? 12.039 15.142 -6.224 1.00 74.75 105 ASN A CA 1
ATOM 830 C C . ASN A 1 105 ? 11.828 13.747 -5.614 1.00 74.75 105 ASN A C 1
ATOM 832 O O . ASN A 1 105 ? 10.848 13.521 -4.909 1.00 74.75 105 ASN A O 1
ATOM 836 N N . GLU A 1 106 ? 12.758 12.814 -5.850 1.00 77.44 106 GLU A N 1
ATOM 837 C CA . GLU A 1 106 ? 12.710 11.487 -5.228 1.00 77.44 106 GLU A CA 1
ATOM 838 C C . GLU A 1 106 ? 12.875 11.587 -3.707 1.00 77.44 106 GLU A C 1
ATOM 840 O O . GLU A 1 106 ? 12.193 10.876 -2.973 1.00 77.44 106 GLU A O 1
ATOM 845 N N . ARG A 1 107 ? 13.746 12.484 -3.217 1.00 79.56 107 ARG A N 1
ATOM 846 C CA 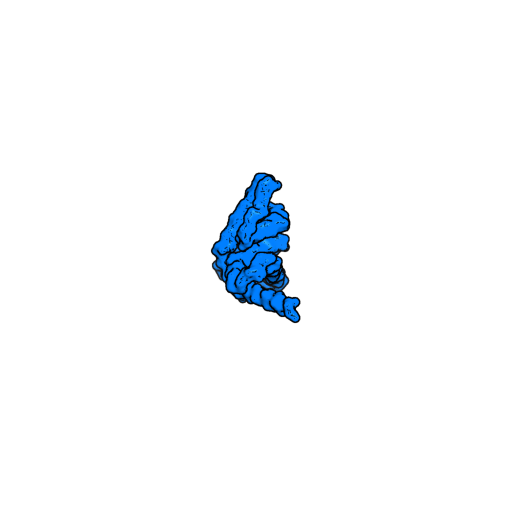. ARG A 1 107 ? 13.906 12.732 -1.774 1.00 79.56 107 ARG A CA 1
ATOM 847 C C . ARG A 1 107 ? 12.612 13.205 -1.136 1.00 79.56 107 ARG A C 1
ATOM 849 O O . ARG A 1 107 ? 12.214 12.632 -0.131 1.00 79.56 107 ARG A O 1
ATOM 856 N N . GLU A 1 108 ? 11.962 14.202 -1.724 1.00 83.06 108 GLU A N 1
ATOM 857 C CA . GLU A 1 108 ? 10.747 14.800 -1.164 1.00 83.06 108 GLU A CA 1
ATOM 858 C C . GLU A 1 108 ? 9.616 13.774 -1.045 1.00 83.06 108 GLU A C 1
ATOM 860 O O . GLU A 1 108 ? 9.071 13.584 0.043 1.00 83.06 108 GLU A O 1
ATOM 865 N N . ILE A 1 109 ? 9.325 13.031 -2.120 1.00 84.31 109 ILE A N 1
ATOM 866 C CA . ILE A 1 109 ? 8.267 12.009 -2.088 1.00 84.31 109 ILE A CA 1
ATOM 867 C C . ILE A 1 109 ? 8.593 10.869 -1.117 1.00 84.31 109 ILE A C 1
ATOM 869 O O . ILE A 1 109 ? 7.709 10.274 -0.497 1.00 84.31 109 ILE A O 1
ATOM 873 N N . TYR A 1 110 ? 9.873 10.544 -0.972 1.00 82.94 110 TYR A N 1
ATOM 874 C CA . TYR A 1 110 ? 10.319 9.491 -0.080 1.00 82.94 110 TYR A CA 1
ATOM 875 C C . TYR A 1 110 ? 10.268 9.910 1.388 1.00 82.94 110 TYR A C 1
ATOM 877 O O . TYR A 1 110 ? 9.871 9.115 2.239 1.00 82.94 110 TYR A O 1
ATOM 885 N N . GLU A 1 111 ? 10.648 11.150 1.694 1.00 84.62 111 GLU A N 1
ATOM 886 C CA . GLU A 1 111 ? 10.501 11.740 3.023 1.00 84.62 111 GLU A CA 1
ATOM 887 C C . GLU A 1 111 ? 9.028 11.838 3.411 1.00 84.62 111 GLU A C 1
ATOM 889 O O . GLU A 1 111 ? 8.670 11.464 4.525 1.00 84.62 111 GLU A O 1
ATOM 894 N N . GLU A 1 112 ? 8.157 12.237 2.485 1.00 88.00 112 GLU A N 1
ATOM 895 C CA . GLU A 1 112 ? 6.710 12.230 2.697 1.00 88.00 112 GLU A CA 1
ATOM 896 C C . GLU A 1 112 ? 6.203 10.814 3.019 1.00 88.00 112 GLU A C 1
ATOM 898 O O . GLU A 1 112 ? 5.546 10.600 4.043 1.00 88.00 112 GLU A O 1
ATOM 903 N N . PHE A 1 113 ? 6.588 9.815 2.215 1.00 88.00 113 PHE A N 1
ATOM 904 C CA . PHE A 1 113 ? 6.227 8.414 2.447 1.00 88.00 113 PHE A CA 1
ATOM 905 C C . PHE A 1 113 ? 6.733 7.903 3.805 1.00 88.00 113 PHE A C 1
ATOM 907 O O . PHE A 1 113 ? 6.017 7.208 4.535 1.00 88.00 113 PHE A O 1
ATOM 914 N N . ARG A 1 114 ? 7.965 8.264 4.168 1.00 87.06 114 ARG A N 1
ATOM 915 C CA . ARG A 1 114 ? 8.572 7.923 5.454 1.00 87.06 114 ARG A CA 1
ATOM 916 C C . ARG A 1 114 ? 7.803 8.548 6.614 1.00 87.06 114 ARG A C 1
ATOM 918 O O . ARG A 1 114 ? 7.449 7.825 7.542 1.00 87.06 114 ARG A O 1
ATOM 925 N N . ASN A 1 115 ? 7.511 9.843 6.546 1.00 88.56 115 ASN A N 1
ATOM 926 C CA . ASN A 1 115 ? 6.786 10.569 7.589 1.00 88.56 115 ASN A CA 1
ATOM 927 C C . ASN A 1 115 ? 5.406 9.955 7.828 1.00 88.56 115 ASN A C 1
ATOM 929 O O . ASN A 1 115 ? 5.006 9.757 8.972 1.00 88.56 115 ASN A O 1
ATOM 933 N N . MET A 1 116 ? 4.703 9.583 6.758 1.00 89.25 116 MET A N 1
ATOM 934 C CA . MET A 1 116 ? 3.421 8.892 6.869 1.00 89.25 116 MET A CA 1
ATOM 935 C C . MET A 1 116 ? 3.551 7.491 7.476 1.00 89.25 116 MET A C 1
ATOM 937 O O . MET A 1 116 ? 2.749 7.103 8.323 1.00 89.25 116 MET A O 1
ATOM 941 N N . THR A 1 117 ? 4.578 6.735 7.089 1.00 87.62 117 THR A N 1
ATOM 942 C CA . THR A 1 117 ? 4.835 5.402 7.656 1.00 87.62 117 THR A CA 1
ATOM 943 C C . THR A 1 117 ? 5.121 5.492 9.159 1.00 87.62 117 THR A C 1
ATOM 945 O O . THR A 1 117 ? 4.548 4.737 9.946 1.00 87.62 117 THR A O 1
ATOM 948 N N . GLU A 1 118 ? 5.951 6.452 9.573 1.00 87.19 118 GLU A N 1
ATOM 949 C CA . GLU A 1 118 ? 6.271 6.719 10.980 1.00 87.19 118 GLU A CA 1
ATOM 950 C C . GLU A 1 118 ? 5.047 7.240 11.750 1.00 87.19 118 GLU A C 1
ATOM 952 O O . GLU A 1 118 ? 4.818 6.852 12.896 1.00 87.19 118 GLU A O 1
ATOM 957 N N . PHE A 1 119 ? 4.205 8.063 11.122 1.00 88.44 119 PHE A N 1
ATOM 958 C CA . PHE A 1 119 ? 2.947 8.517 11.712 1.00 88.44 119 PHE A CA 1
ATOM 959 C C . PHE A 1 119 ? 2.016 7.342 12.037 1.00 88.44 119 PHE A C 1
ATOM 961 O O . PHE A 1 119 ? 1.533 7.224 13.166 1.00 88.44 119 PHE A O 1
ATOM 968 N N . VAL A 1 120 ? 1.807 6.434 11.078 1.00 86.50 120 VAL A N 1
ATOM 969 C CA . VAL A 1 120 ? 0.964 5.248 11.284 1.00 86.50 120 VAL A CA 1
ATOM 970 C C . VAL A 1 120 ? 1.579 4.318 12.333 1.00 86.50 120 VAL A C 1
ATOM 972 O O . VAL A 1 120 ? 0.852 3.828 13.193 1.00 86.50 120 VAL A O 1
ATOM 975 N N . GLN A 1 121 ? 2.902 4.137 12.354 1.00 85.69 121 GLN A N 1
ATOM 976 C CA . GLN A 1 121 ? 3.591 3.376 13.410 1.00 85.69 121 GLN A CA 1
ATOM 977 C C . GLN A 1 121 ? 3.336 3.952 14.808 1.00 85.69 121 GLN A C 1
ATOM 979 O O . GLN A 1 121 ? 3.053 3.217 15.754 1.00 85.69 121 GLN A O 1
ATOM 984 N N . ASN A 1 122 ? 3.390 5.276 14.935 1.00 86.12 122 ASN A N 1
ATOM 985 C CA . ASN A 1 122 ? 3.212 5.966 16.209 1.00 86.12 122 ASN A CA 1
ATOM 986 C C . ASN A 1 122 ? 1.746 6.055 16.659 1.00 86.12 122 ASN A C 1
ATOM 988 O O . ASN A 1 122 ? 1.488 6.347 17.828 1.00 86.12 122 ASN A O 1
ATOM 992 N N . SER A 1 123 ? 0.788 5.769 15.772 1.00 80.88 123 SER A N 1
ATOM 993 C CA . SER A 1 123 ? -0.648 5.830 16.071 1.00 80.88 123 SER A CA 1
ATOM 994 C C . SER A 1 123 ? -1.126 4.779 17.085 1.00 80.88 123 SER A C 1
ATOM 996 O O . SER A 1 123 ? -2.244 4.895 17.578 1.00 80.88 123 SER A O 1
ATOM 998 N N . ARG A 1 124 ? -0.291 3.777 17.421 1.00 73.62 124 ARG A N 1
ATOM 999 C CA . ARG A 1 124 ? -0.606 2.636 18.312 1.00 73.62 124 ARG A CA 1
ATOM 1000 C C . ARG A 1 124 ? -1.843 1.821 17.900 1.00 73.62 124 ARG A C 1
ATOM 1002 O O . ARG A 1 124 ? -2.312 1.013 18.699 1.00 73.62 124 ARG A O 1
ATOM 1009 N N . ALA A 1 125 ? -2.341 1.998 16.677 1.00 77.31 125 ALA A N 1
ATOM 1010 C CA . ALA A 1 125 ? -3.436 1.201 16.143 1.00 77.31 125 ALA A CA 1
ATOM 1011 C C . ALA A 1 125 ? -3.038 -0.278 16.067 1.00 77.31 125 ALA A C 1
ATOM 1013 O O . ALA A 1 125 ? -1.911 -0.622 15.695 1.00 77.31 125 ALA A O 1
ATOM 1014 N N . ASN A 1 126 ? -3.968 -1.161 16.419 1.00 80.25 126 ASN A N 1
ATOM 1015 C CA . ASN A 1 126 ? -3.739 -2.597 16.361 1.00 80.25 126 ASN A CA 1
ATOM 1016 C C . ASN A 1 126 ? -3.769 -3.097 14.903 1.00 80.25 126 ASN A C 1
ATOM 1018 O O . ASN A 1 126 ? -4.392 -2.496 14.026 1.00 80.25 126 ASN A O 1
ATOM 1022 N N . GLU A 1 127 ? -3.151 -4.248 14.639 1.00 78.94 127 GLU A N 1
ATOM 1023 C CA . GLU A 1 127 ? -3.088 -4.854 13.303 1.00 78.94 127 GLU A CA 1
ATOM 1024 C C . GLU A 1 127 ? -4.482 -5.082 12.700 1.00 78.94 127 GLU A C 1
ATOM 1026 O O . GLU A 1 127 ? -4.709 -4.811 11.519 1.00 78.94 127 GLU A O 1
ATOM 1031 N N . ASN A 1 128 ? -5.442 -5.503 13.526 1.00 79.19 128 ASN A N 1
ATOM 1032 C CA . ASN A 1 128 ? -6.829 -5.697 13.101 1.00 79.19 128 ASN A CA 1
ATOM 1033 C C . ASN A 1 128 ? -7.483 -4.381 12.651 1.00 79.19 128 ASN A C 1
ATOM 1035 O O . ASN A 1 128 ? -8.143 -4.348 11.618 1.00 79.19 128 ASN A O 1
ATOM 1039 N N . GLU A 1 129 ? -7.252 -3.285 13.376 1.00 77.69 129 GLU A N 1
ATOM 1040 C CA . GLU A 1 129 ? -7.826 -1.971 13.059 1.00 77.69 129 GLU A CA 1
ATOM 1041 C C . GLU A 1 129 ? -7.265 -1.428 11.741 1.00 77.69 129 GLU A C 1
ATOM 1043 O O . GLU A 1 129 ? -8.003 -0.935 10.889 1.00 77.69 129 GLU A O 1
ATOM 1048 N N . LEU A 1 130 ? -5.958 -1.587 11.532 1.00 78.94 130 LEU A N 1
ATOM 1049 C CA . LEU A 1 130 ? -5.290 -1.210 10.288 1.00 78.94 130 LEU A CA 1
ATOM 1050 C C . LEU A 1 130 ? -5.759 -2.066 9.100 1.00 78.94 130 LEU A C 1
ATOM 1052 O O . LEU A 1 130 ? -5.947 -1.556 7.994 1.00 78.94 130 LEU A O 1
ATOM 1056 N N . THR A 1 131 ? -6.021 -3.352 9.329 1.00 76.75 131 THR A N 1
ATOM 1057 C CA . THR A 1 131 ? -6.575 -4.276 8.326 1.00 76.75 131 THR A CA 1
ATOM 1058 C C . THR A 1 131 ? -8.015 -3.910 7.941 1.00 76.75 131 THR A C 1
ATOM 1060 O O . THR A 1 131 ? -8.385 -3.951 6.757 1.00 76.75 131 THR A O 1
ATOM 1063 N N . ASP A 1 132 ? -8.821 -3.489 8.916 1.00 76.88 132 ASP A N 1
ATOM 1064 C CA . ASP A 1 132 ? -10.178 -2.988 8.699 1.00 76.88 132 ASP A CA 1
ATOM 1065 C C . ASP A 1 132 ? -10.170 -1.657 7.938 1.00 76.88 132 ASP A C 1
ATOM 1067 O O . ASP A 1 132 ? -10.961 -1.481 7.009 1.00 76.88 132 ASP A O 1
ATOM 1071 N N . ILE A 1 133 ? -9.227 -0.755 8.240 1.00 77.50 133 ILE A N 1
ATOM 1072 C CA . ILE A 1 133 ? -9.018 0.482 7.472 1.00 77.50 133 ILE A CA 1
ATOM 1073 C C . ILE A 1 133 ? -8.682 0.170 6.015 1.00 77.50 133 ILE A C 1
ATOM 1075 O O . ILE A 1 133 ? -9.309 0.737 5.120 1.00 77.50 133 ILE A O 1
ATOM 1079 N N . ILE A 1 134 ? -7.738 -0.744 5.752 1.00 77.38 134 ILE A N 1
ATOM 1080 C CA . ILE A 1 134 ? -7.419 -1.151 4.375 1.00 77.38 134 ILE A CA 1
ATOM 1081 C C . ILE A 1 134 ? -8.692 -1.640 3.679 1.00 77.38 134 ILE A C 1
ATOM 1083 O O . ILE A 1 134 ? -8.986 -1.246 2.550 1.00 77.38 134 ILE A O 1
ATOM 1087 N N . SER A 1 135 ? -9.462 -2.488 4.358 1.00 75.75 135 SER A N 1
ATOM 1088 C CA . SER A 1 135 ? -10.689 -3.057 3.806 1.00 75.75 135 SER A CA 1
ATOM 1089 C C . SER A 1 135 ? -11.721 -1.972 3.464 1.00 75.75 135 SER A C 1
ATOM 1091 O O . SER A 1 135 ? -12.265 -1.958 2.357 1.00 75.75 135 SER A O 1
ATOM 1093 N N . ALA A 1 136 ? -11.924 -1.007 4.360 1.00 75.75 136 ALA A N 1
ATOM 1094 C CA . ALA A 1 136 ? -12.845 0.106 4.163 1.00 75.75 136 ALA A CA 1
ATOM 1095 C C . ALA A 1 136 ? -12.394 1.065 3.048 1.00 75.75 136 ALA A C 1
ATOM 1097 O O . ALA A 1 136 ? -13.201 1.450 2.205 1.00 75.75 136 ALA A O 1
ATOM 1098 N N . VAL A 1 137 ? -11.110 1.432 2.997 1.00 74.06 137 VAL A N 1
ATOM 1099 C CA . VAL A 1 137 ? -10.595 2.434 2.046 1.00 74.06 137 VAL A CA 1
ATOM 1100 C C . VAL A 1 137 ? -10.475 1.889 0.625 1.00 74.06 137 VAL A C 1
ATOM 1102 O O . VAL A 1 137 ? -10.724 2.616 -0.343 1.00 74.06 137 VAL A O 1
ATOM 1105 N N . VAL A 1 138 ? -10.070 0.627 0.491 1.00 71.25 138 VAL A N 1
ATOM 1106 C CA . VAL A 1 138 ? -9.795 0.009 -0.809 1.00 71.25 138 VAL A CA 1
ATOM 1107 C C . VAL A 1 138 ? -11.054 -0.598 -1.420 1.00 71.25 138 VAL A C 1
ATOM 1109 O O . VAL A 1 138 ? -11.326 -0.403 -2.605 1.00 71.25 138 VAL A O 1
ATOM 1112 N N . PHE A 1 139 ? -11.844 -1.314 -0.617 1.00 69.75 139 PHE A N 1
ATOM 1113 C CA . PHE A 1 139 ? -13.017 -2.047 -1.100 1.00 69.75 139 PHE A CA 1
ATOM 1114 C C . PHE A 1 139 ? -14.337 -1.321 -0.827 1.00 69.75 139 PHE A C 1
ATOM 1116 O O . PHE A 1 139 ? -15.396 -1.848 -1.165 1.00 69.75 139 PHE A O 1
ATOM 1123 N N . ASN A 1 140 ? -14.290 -0.114 -0.246 1.00 67.75 140 ASN A N 1
ATOM 1124 C CA . ASN A 1 140 ? -15.474 0.649 0.162 1.00 67.75 140 ASN A CA 1
ATOM 1125 C C . ASN A 1 140 ? -16.423 -0.189 1.045 1.00 67.75 140 ASN A C 1
ATOM 1127 O O . ASN A 1 140 ? -17.651 -0.081 0.966 1.00 67.75 140 ASN A O 1
ATOM 1131 N N . GLU A 1 141 ? -15.848 -1.086 1.856 1.00 63.06 141 GLU A N 1
ATOM 1132 C CA . GLU A 1 141 ? -16.597 -1.918 2.792 1.00 63.06 141 GLU A CA 1
ATOM 1133 C C . GLU A 1 141 ? -17.122 -1.010 3.915 1.00 63.06 141 GLU A C 1
ATOM 1135 O O . GLU A 1 141 ? -16.362 -0.440 4.695 1.00 63.06 141 GLU A O 1
ATOM 1140 N N . ARG A 1 142 ? -18.451 -0.853 3.995 1.00 54.56 142 ARG A N 1
ATOM 1141 C CA . ARG A 1 142 ? -19.146 0.051 4.938 1.00 54.56 142 ARG A CA 1
ATOM 1142 C C . ARG A 1 142 ? -19.024 -0.355 6.419 1.00 54.56 142 ARG A C 1
ATOM 1144 O O . ARG A 1 142 ? -19.732 0.192 7.257 1.00 54.56 142 ARG A O 1
ATOM 1151 N N . SER A 1 143 ? -18.203 -1.346 6.755 1.00 52.66 143 SER A N 1
ATOM 1152 C CA . SER A 1 143 ? -18.268 -2.069 8.027 1.00 52.66 143 SER A CA 1
ATOM 1153 C C . SER A 1 143 ? -17.227 -1.650 9.063 1.00 52.66 143 SER A C 1
ATOM 1155 O O . SER A 1 143 ? -16.903 -2.457 9.931 1.00 52.66 143 SER A O 1
ATOM 1157 N N . LEU A 1 144 ? -16.723 -0.413 9.044 1.00 60.31 144 LEU A N 1
ATOM 1158 C CA . LEU A 1 144 ? -16.061 0.114 10.239 1.00 60.31 144 LEU A CA 1
ATOM 1159 C C . LEU A 1 144 ? -17.148 0.317 11.301 1.00 60.31 144 LEU A C 1
ATOM 1161 O O . LEU A 1 144 ? -17.916 1.277 11.248 1.00 60.31 144 LEU A O 1
ATOM 1165 N N . GLN A 1 145 ? -17.260 -0.617 12.249 1.00 60.75 145 GLN A N 1
ATOM 1166 C CA . GLN A 1 145 ? -18.176 -0.507 13.388 1.00 60.75 145 GLN A CA 1
ATOM 1167 C C . GLN A 1 145 ? -17.651 0.536 14.386 1.00 60.75 145 GLN A C 1
ATOM 1169 O O . GLN A 1 145 ? -17.289 0.223 15.519 1.00 60.75 145 GLN A O 1
ATOM 1174 N N . LEU A 1 146 ? -17.631 1.801 13.955 1.00 60.00 146 LEU A N 1
ATOM 1175 C CA . LEU A 1 146 ? -17.136 2.955 14.709 1.00 60.00 146 LEU A CA 1
ATOM 1176 C C . LEU A 1 146 ? -17.843 3.118 16.060 1.00 60.00 146 LEU A C 1
ATOM 1178 O O . LEU A 1 146 ? -17.258 3.633 17.007 1.00 60.00 146 LEU A O 1
ATOM 1182 N N . SER A 1 147 ? -19.078 2.624 16.175 1.00 57.44 147 SER A N 1
ATOM 1183 C CA . SER A 1 147 ? -19.893 2.688 17.390 1.00 57.44 147 SER A CA 1
ATOM 1184 C C . SER A 1 147 ? -19.352 1.867 18.567 1.00 57.44 147 SER A C 1
ATOM 1186 O O . SER A 1 147 ? -19.853 2.020 19.676 1.00 57.44 147 SER A O 1
ATOM 1188 N N . ARG A 1 148 ? -18.376 0.975 18.349 1.00 64.75 148 ARG A N 1
ATOM 1189 C CA . ARG A 1 148 ? -17.761 0.149 19.408 1.00 64.75 148 ARG A CA 1
ATOM 1190 C C . ARG A 1 148 ? -16.430 0.700 19.920 1.00 64.75 148 ARG A C 1
ATOM 1192 O O . ARG A 1 148 ? -15.869 0.144 20.858 1.00 64.75 148 ARG A O 1
ATOM 1199 N N . LEU A 1 149 ? -15.926 1.761 19.301 1.00 66.69 149 LEU A N 1
ATOM 1200 C CA . LEU A 1 149 ? -14.607 2.314 19.577 1.00 66.69 149 LEU A CA 1
ATOM 1201 C C . LEU A 1 149 ? -14.707 3.501 20.530 1.00 66.69 149 LEU A C 1
ATOM 1203 O O . LEU A 1 149 ? -15.670 4.267 20.487 1.00 66.69 149 LEU A O 1
ATOM 1207 N N . THR A 1 150 ? -13.701 3.667 21.389 1.00 78.12 150 THR A N 1
ATOM 1208 C CA . THR A 1 150 ? -13.613 4.870 22.226 1.00 78.12 150 THR A CA 1
ATOM 1209 C C . THR A 1 150 ? -13.349 6.097 21.349 1.00 78.12 150 THR A C 1
ATOM 1211 O O . THR A 1 150 ? -12.841 5.983 20.232 1.00 78.12 150 THR A O 1
ATOM 1214 N N . GLN A 1 151 ? -13.667 7.288 21.859 1.00 79.94 151 GLN A N 1
ATOM 1215 C CA . GLN A 1 151 ? -13.446 8.550 21.145 1.00 79.94 151 GLN A CA 1
ATOM 1216 C C . GLN A 1 151 ? -11.979 8.740 20.713 1.00 79.94 151 GLN A C 1
ATOM 1218 O O . GLN A 1 151 ? -11.710 9.276 19.641 1.00 79.94 151 GLN A O 1
ATOM 1223 N N . GLU A 1 152 ? -11.033 8.260 21.521 1.00 78.50 152 GLU A N 1
ATOM 1224 C CA . GLU A 1 152 ? -9.602 8.295 21.211 1.00 78.50 152 GLU A CA 1
ATOM 1225 C C . GLU A 1 152 ? -9.253 7.412 20.003 1.00 78.50 152 GLU A C 1
ATOM 1227 O O . GLU A 1 152 ? -8.620 7.891 19.063 1.00 78.50 152 GLU A O 1
ATOM 1232 N N . HIS A 1 153 ? -9.747 6.168 19.966 1.00 76.00 153 HIS A N 1
ATOM 1233 C CA . HIS A 1 153 ? -9.542 5.270 18.823 1.00 76.00 153 HIS A CA 1
ATOM 1234 C C . HIS A 1 153 ? -10.213 5.810 17.553 1.00 76.00 153 HIS A C 1
ATOM 1236 O O . HIS A 1 153 ? -9.649 5.726 16.468 1.00 76.00 153 HIS A O 1
ATOM 1242 N N . GLN A 1 154 ? -11.393 6.430 17.662 1.00 77.25 154 GLN A N 1
ATOM 1243 C CA . GLN A 1 154 ? -12.047 7.065 16.510 1.00 77.25 154 GLN A CA 1
ATOM 1244 C C . GLN A 1 154 ? -11.201 8.200 15.918 1.00 77.25 154 GLN A C 1
ATOM 1246 O O . GLN A 1 154 ? -11.104 8.322 14.697 1.00 77.25 154 GLN A O 1
ATOM 1251 N N . LEU A 1 155 ? -10.570 9.014 16.769 1.00 81.00 155 LEU A N 1
ATOM 1252 C CA . LEU A 1 155 ? -9.695 10.098 16.329 1.00 81.00 155 LEU A CA 1
ATOM 1253 C C . LEU A 1 155 ? -8.405 9.560 15.691 1.00 81.00 155 LEU A C 1
ATOM 1255 O O . LEU A 1 155 ? -7.990 10.055 14.645 1.00 81.00 155 LEU A O 1
ATOM 1259 N N . GLN A 1 156 ? -7.812 8.509 16.265 1.00 79.75 156 GLN A N 1
ATOM 1260 C CA . GLN A 1 156 ? -6.655 7.817 15.683 1.00 79.75 156 GLN A CA 1
ATOM 1261 C C . GLN A 1 156 ? -6.976 7.252 14.296 1.00 79.75 156 GLN A C 1
ATOM 1263 O O . GLN A 1 156 ? -6.251 7.523 13.339 1.00 79.75 156 GLN A O 1
ATOM 1268 N N . LEU A 1 157 ? -8.098 6.542 14.160 1.00 80.00 157 LEU A N 1
ATOM 1269 C CA . LEU A 1 157 ? -8.564 6.025 12.873 1.00 80.00 157 LEU A CA 1
ATOM 1270 C C . LEU A 1 157 ? -8.819 7.148 11.868 1.00 80.00 157 LEU A C 1
ATOM 1272 O O . LEU A 1 157 ? -8.433 7.022 10.709 1.00 80.00 157 LEU A O 1
ATOM 1276 N N . GLY A 1 158 ? -9.423 8.257 12.302 1.00 81.69 158 GLY A N 1
ATOM 1277 C CA . GLY A 1 158 ? -9.616 9.443 11.470 1.00 81.69 158 GLY A CA 1
ATOM 1278 C C . GLY A 1 158 ? -8.295 9.976 10.915 1.00 81.69 158 GLY A C 1
ATOM 1279 O O . GLY A 1 158 ? -8.180 10.207 9.714 1.00 81.69 158 GLY A O 1
ATOM 1280 N N . ASN A 1 159 ? -7.270 10.089 11.759 1.00 84.19 159 ASN A N 1
ATOM 1281 C CA . ASN A 1 159 ? -5.956 10.553 11.325 1.00 84.19 159 ASN A CA 1
ATOM 1282 C C . ASN A 1 159 ? -5.259 9.568 10.376 1.00 84.19 159 ASN A C 1
ATOM 1284 O O . ASN A 1 159 ? -4.642 9.991 9.400 1.00 84.19 159 ASN A O 1
ATOM 1288 N N . ILE A 1 160 ? -5.379 8.259 10.618 1.00 84.69 160 ILE A N 1
ATOM 1289 C CA . ILE A 1 160 ? -4.839 7.243 9.705 1.00 84.69 160 ILE A CA 1
ATOM 1290 C C . ILE A 1 160 ? -5.561 7.313 8.355 1.00 84.69 160 ILE A C 1
ATOM 1292 O O . ILE A 1 160 ? -4.916 7.249 7.315 1.00 84.69 160 ILE A O 1
ATOM 1296 N N . LEU A 1 161 ? -6.881 7.509 8.338 1.00 83.88 161 LEU A N 1
ATOM 1297 C CA . LEU A 1 161 ? -7.646 7.675 7.099 1.00 83.88 161 LEU A CA 1
ATOM 1298 C C . LEU A 1 161 ? -7.219 8.917 6.309 1.00 83.88 161 LEU A C 1
ATOM 1300 O O . LEU A 1 161 ? -7.137 8.851 5.082 1.00 83.88 161 LEU A O 1
ATOM 1304 N N . LEU A 1 162 ? -6.921 10.027 6.991 1.00 85.06 162 LEU A N 1
ATOM 1305 C CA . LEU A 1 162 ? -6.366 11.222 6.351 1.00 85.06 162 LEU A CA 1
ATOM 1306 C C . LEU A 1 162 ? -4.996 10.923 5.732 1.00 85.06 162 LEU A C 1
ATOM 1308 O O . LEU A 1 162 ? -4.805 11.184 4.548 1.00 85.06 162 LEU A O 1
ATOM 1312 N N . CYS A 1 163 ? -4.106 10.274 6.484 1.00 87.19 163 CYS A N 1
ATOM 1313 C CA . CYS A 1 163 ? -2.792 9.847 6.004 1.00 87.19 163 CYS A CA 1
ATOM 1314 C C . CYS A 1 163 ? -2.894 8.917 4.778 1.00 87.19 163 CYS A C 1
ATOM 1316 O O . CYS A 1 163 ? -2.210 9.106 3.776 1.00 87.19 163 CYS A O 1
ATOM 1318 N N . VAL A 1 164 ? -3.819 7.954 4.789 1.00 85.19 164 VAL A N 1
ATOM 1319 C CA . VAL A 1 164 ? -4.069 7.078 3.634 1.00 85.19 164 VAL A CA 1
ATOM 1320 C C . VAL A 1 164 ? -4.622 7.866 2.439 1.00 85.19 164 VAL A C 1
ATOM 1322 O O . VAL A 1 164 ? -4.279 7.584 1.289 1.00 85.19 164 VAL A O 1
ATOM 1325 N N . SER A 1 165 ? -5.469 8.869 2.681 1.00 84.69 165 SER A N 1
ATOM 1326 C CA . SER A 1 165 ? -5.966 9.746 1.620 1.00 84.69 165 SER A CA 1
ATOM 1327 C C . SER A 1 165 ? -4.857 10.601 1.003 1.00 84.69 165 SER A C 1
ATOM 1329 O O . SER A 1 165 ? -4.921 10.876 -0.196 1.00 84.69 165 SER A O 1
ATOM 1331 N N . GLU A 1 166 ? -3.881 11.042 1.794 1.00 86.69 166 GLU A N 1
ATOM 1332 C CA . GLU A 1 166 ? -2.691 11.751 1.311 1.00 86.69 166 GLU A CA 1
ATOM 1333 C C . GLU A 1 166 ? -1.808 10.816 0.486 1.00 86.69 166 GLU A C 1
ATOM 1335 O O . GLU A 1 166 ? -1.477 11.139 -0.654 1.00 86.69 166 GLU A O 1
ATOM 1340 N N . ALA A 1 167 ? -1.575 9.594 0.968 1.00 86.00 167 ALA A N 1
ATOM 1341 C CA . ALA A 1 167 ? -0.832 8.570 0.239 1.00 86.00 167 ALA A CA 1
ATOM 1342 C C . ALA A 1 167 ? -1.412 8.282 -1.157 1.00 86.00 167 ALA A C 1
ATOM 1344 O O . ALA A 1 167 ? -0.672 8.056 -2.111 1.00 86.00 167 ALA A O 1
ATOM 1345 N N . ARG A 1 168 ? -2.742 8.330 -1.319 1.00 84.31 168 ARG A N 1
ATOM 1346 C CA . ARG A 1 168 ? -3.407 8.140 -2.622 1.00 84.31 168 ARG A CA 1
ATOM 1347 C C . ARG A 1 168 ? -3.126 9.274 -3.622 1.00 84.31 168 ARG A C 1
ATOM 1349 O O . ARG A 1 168 ? -3.296 9.076 -4.822 1.00 84.31 168 ARG A O 1
ATOM 1356 N N . ARG A 1 169 ? -2.742 10.463 -3.149 1.00 86.44 169 ARG A N 1
ATOM 1357 C CA . ARG A 1 169 ? -2.403 11.621 -3.995 1.00 86.44 169 ARG A CA 1
ATOM 1358 C C . ARG A 1 169 ? -0.931 11.651 -4.400 1.00 86.44 169 ARG A C 1
ATOM 1360 O O . ARG A 1 169 ? -0.584 12.431 -5.282 1.00 86.44 169 ARG A O 1
ATOM 1367 N N . MET A 1 170 ? -0.093 10.822 -3.781 1.00 87.06 170 MET A N 1
ATOM 1368 C CA . MET A 1 170 ? 1.325 10.739 -4.111 1.00 87.06 170 MET A CA 1
ATOM 1369 C C . MET A 1 170 ? 1.551 10.194 -5.519 1.00 87.06 170 MET A C 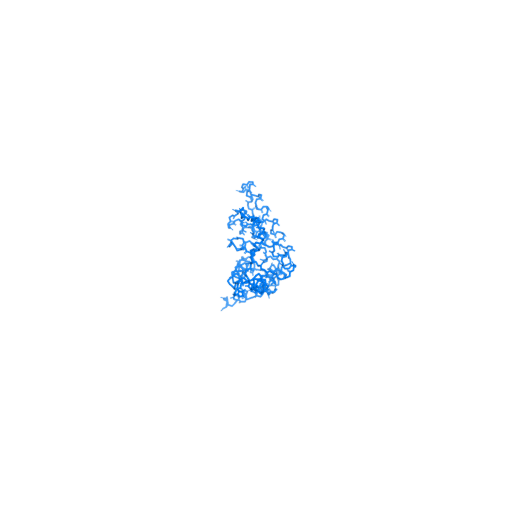1
ATOM 1371 O O . MET A 1 170 ? 0.801 9.346 -6.016 1.00 87.06 170 MET A O 1
ATOM 1375 N N . ASP A 1 171 ? 2.657 10.612 -6.132 1.00 87.81 171 ASP A N 1
ATOM 1376 C CA . ASP A 1 171 ? 3.114 10.029 -7.387 1.00 87.81 171 ASP A CA 1
ATOM 1377 C C . ASP A 1 171 ? 3.667 8.611 -7.163 1.00 87.81 171 ASP A C 1
ATOM 1379 O O . ASP A 1 171 ? 4.840 8.378 -6.859 1.00 87.81 171 ASP A O 1
ATOM 1383 N N . SER A 1 172 ? 2.781 7.632 -7.336 1.00 86.12 172 SER A N 1
ATOM 1384 C CA . SER A 1 172 ? 3.109 6.212 -7.211 1.00 86.12 172 SER A CA 1
ATOM 1385 C C . SER A 1 172 ? 4.232 5.746 -8.151 1.00 86.12 172 SER A C 1
ATOM 1387 O O . SER A 1 172 ? 4.928 4.785 -7.820 1.00 86.12 172 SER A O 1
ATOM 1389 N N . GLN A 1 173 ? 4.439 6.407 -9.297 1.00 88.19 173 GLN A N 1
ATOM 1390 C CA . GLN A 1 173 ? 5.495 6.046 -10.243 1.00 88.19 173 GLN A CA 1
ATOM 1391 C C . GLN A 1 173 ? 6.853 6.519 -9.742 1.00 88.19 173 GLN A C 1
ATOM 1393 O O . GLN A 1 173 ? 7.799 5.727 -9.703 1.00 88.19 173 GLN A O 1
ATOM 1398 N N . LEU A 1 174 ? 6.925 7.777 -9.304 1.00 86.56 174 LEU A N 1
ATOM 1399 C CA . LEU A 1 174 ? 8.134 8.361 -8.732 1.00 86.56 174 LEU A CA 1
ATOM 1400 C C . LEU A 1 174 ? 8.563 7.596 -7.472 1.00 86.56 174 LEU A C 1
ATOM 1402 O O . LEU A 1 174 ? 9.728 7.232 -7.329 1.00 86.56 174 LEU A O 1
ATOM 1406 N N . LEU A 1 175 ? 7.611 7.247 -6.604 1.00 86.56 175 LEU A N 1
ATOM 1407 C CA . LEU A 1 175 ? 7.903 6.459 -5.409 1.00 86.56 175 LEU A CA 1
ATOM 1408 C C . LEU A 1 175 ? 8.360 5.029 -5.748 1.00 86.56 175 LEU A C 1
ATOM 1410 O O . LEU A 1 175 ? 9.287 4.512 -5.122 1.00 86.56 175 LEU A O 1
ATOM 1414 N N . SER A 1 176 ? 7.754 4.384 -6.751 1.00 86.56 176 SER A N 1
ATOM 1415 C CA . SER A 1 176 ? 8.191 3.057 -7.206 1.00 86.56 176 SER A CA 1
ATOM 1416 C C . SER A 1 176 ? 9.598 3.099 -7.816 1.00 86.56 176 SER A C 1
ATOM 1418 O O . SER A 1 176 ? 10.406 2.200 -7.566 1.00 86.56 176 SER A O 1
ATOM 1420 N N . SER A 1 177 ? 9.928 4.162 -8.558 1.00 85.62 177 S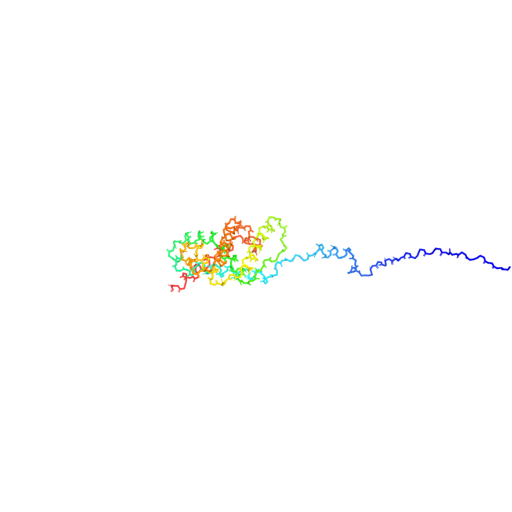ER A N 1
ATOM 1421 C CA . SER A 1 177 ? 11.292 4.424 -9.033 1.00 85.62 177 SER A CA 1
ATOM 1422 C C . SER A 1 177 ? 12.267 4.556 -7.862 1.00 85.62 177 SER A C 1
ATOM 1424 O O . SER A 1 177 ? 13.258 3.826 -7.805 1.00 85.62 177 SER A O 1
ATOM 1426 N N . ALA A 1 178 ? 11.942 5.390 -6.872 1.00 82.94 178 ALA A N 1
ATOM 1427 C CA . ALA A 1 178 ? 12.802 5.636 -5.718 1.00 82.94 178 ALA A CA 1
ATOM 1428 C C . ALA A 1 178 ? 13.045 4.367 -4.873 1.00 82.94 178 ALA A C 1
ATOM 1430 O O . ALA A 1 178 ? 14.176 4.074 -4.478 1.00 82.94 178 ALA A O 1
ATOM 1431 N N . LEU A 1 179 ? 11.996 3.575 -4.615 1.00 83.12 179 LEU A N 1
ATOM 1432 C CA . LEU A 1 179 ? 12.076 2.376 -3.772 1.00 83.12 179 LEU A CA 1
ATOM 1433 C C . LEU A 1 179 ? 12.700 1.173 -4.487 1.00 83.12 179 LEU A C 1
ATOM 1435 O O . LEU A 1 179 ? 13.461 0.408 -3.884 1.00 83.12 179 LEU A O 1
ATOM 1439 N N . PHE A 1 180 ? 12.367 0.979 -5.764 1.00 84.81 180 PHE A N 1
ATOM 1440 C CA . PHE A 1 180 ? 12.630 -0.277 -6.468 1.00 84.81 180 PHE A CA 1
ATOM 1441 C C . PHE A 1 180 ? 13.500 -0.134 -7.715 1.00 84.81 180 PHE A C 1
ATOM 1443 O O . PHE A 1 180 ? 13.948 -1.154 -8.242 1.00 84.81 180 PHE A O 1
ATOM 1450 N N . ARG A 1 181 ? 13.751 1.095 -8.186 1.00 83.06 181 ARG A N 1
ATOM 1451 C CA . ARG A 1 181 ? 14.323 1.393 -9.512 1.00 83.06 181 ARG A CA 1
ATOM 1452 C C . ARG A 1 181 ? 13.528 0.772 -10.668 1.00 83.06 181 ARG A C 1
ATOM 1454 O O . ARG A 1 181 ? 14.076 0.511 -11.734 1.00 83.06 181 ARG A O 1
ATOM 1461 N N . ASP A 1 182 ? 12.244 0.499 -10.445 1.00 84.94 182 ASP A N 1
ATOM 1462 C CA . ASP A 1 182 ? 11.326 -0.056 -11.439 1.00 84.94 182 ASP A CA 1
ATOM 1463 C C . ASP A 1 182 ? 9.921 0.498 -11.175 1.00 84.94 182 ASP A C 1
ATOM 1465 O O . ASP A 1 182 ? 9.299 0.211 -10.150 1.00 84.94 182 ASP A O 1
ATOM 1469 N N . VAL A 1 183 ? 9.430 1.307 -12.111 1.00 86.38 183 VAL A N 1
ATOM 1470 C CA . VAL A 1 183 ? 8.123 1.976 -12.036 1.00 86.38 183 VAL A CA 1
ATOM 1471 C C . VAL A 1 183 ? 6.965 0.981 -12.159 1.00 86.38 183 VAL A C 1
ATOM 1473 O O . VAL A 1 183 ? 5.896 1.183 -11.588 1.00 86.38 183 VAL A O 1
ATOM 1476 N N . GLU A 1 184 ? 7.162 -0.122 -12.883 1.00 87.00 184 GLU A N 1
ATOM 1477 C CA . GLU A 1 184 ? 6.101 -1.087 -13.175 1.00 87.00 184 GLU A CA 1
ATOM 1478 C C . GLU A 1 184 ? 6.120 -2.307 -12.252 1.00 87.00 184 GLU A C 1
ATOM 1480 O O . GLU A 1 184 ? 5.283 -3.206 -12.403 1.00 87.00 184 GLU A O 1
ATOM 1485 N N . LEU A 1 185 ? 7.049 -2.367 -11.292 1.00 87.56 185 LEU A N 1
ATOM 1486 C CA . LEU A 1 185 ? 7.202 -3.520 -10.408 1.00 87.56 185 LEU A CA 1
ATOM 1487 C C . LEU A 1 185 ? 5.884 -3.941 -9.724 1.00 87.56 185 LEU A C 1
ATOM 1489 O O . LEU A 1 185 ? 5.570 -5.137 -9.795 1.00 87.56 185 LEU A O 1
ATOM 1493 N N . PRO A 1 186 ? 5.069 -3.029 -9.146 1.00 84.56 186 PRO A N 1
ATOM 1494 C CA . PRO A 1 186 ? 3.799 -3.407 -8.519 1.00 84.56 186 PRO A CA 1
ATOM 1495 C C . PRO A 1 186 ? 2.827 -4.089 -9.495 1.00 84.56 186 PRO A C 1
ATOM 1497 O O . PRO A 1 186 ? 2.174 -5.088 -9.175 1.00 84.56 186 PRO A O 1
ATOM 1500 N N . ILE A 1 187 ? 2.762 -3.598 -10.735 1.00 85.81 187 ILE A N 1
ATOM 1501 C CA . ILE A 1 187 ? 1.855 -4.126 -11.764 1.00 85.81 187 ILE A CA 1
ATOM 1502 C C . ILE A 1 187 ? 2.359 -5.464 -12.294 1.00 85.81 187 ILE A C 1
ATOM 1504 O O . ILE A 1 187 ? 1.585 -6.408 -12.463 1.00 85.81 187 ILE A O 1
ATOM 1508 N N . ARG A 1 188 ? 3.671 -5.593 -12.492 1.00 88.06 188 ARG A N 1
ATOM 1509 C CA . ARG A 1 188 ? 4.285 -6.841 -12.943 1.00 88.06 188 ARG A CA 1
ATOM 1510 C C . ARG A 1 188 ? 4.115 -7.958 -11.916 1.00 88.06 188 ARG A C 1
ATOM 1512 O O . ARG A 1 188 ? 3.797 -9.087 -12.293 1.00 88.06 188 ARG A O 1
ATOM 1519 N N . GLN A 1 189 ? 4.283 -7.656 -10.625 1.00 85.62 189 GLN A N 1
ATOM 1520 C CA . GLN A 1 189 ? 4.028 -8.618 -9.549 1.00 85.62 189 GLN A CA 1
ATOM 1521 C C . GLN A 1 189 ? 2.561 -9.040 -9.505 1.00 85.62 189 GLN A C 1
ATOM 1523 O O . GLN A 1 189 ? 2.273 -10.230 -9.397 1.00 85.62 189 GLN A O 1
ATOM 1528 N N . THR A 1 190 ? 1.644 -8.097 -9.696 1.00 82.31 190 THR A N 1
ATOM 1529 C CA . THR A 1 190 ? 0.207 -8.373 -9.785 1.00 82.31 190 THR A CA 1
ATOM 1530 C C . THR A 1 190 ? -0.127 -9.359 -10.896 1.00 82.31 190 THR A C 1
ATOM 1532 O O . THR A 1 190 ? -0.737 -10.396 -10.637 1.00 82.31 190 THR A O 1
ATOM 1535 N N . ILE A 1 191 ? 0.320 -9.088 -12.126 1.00 84.62 191 ILE A N 1
ATOM 1536 C CA . ILE A 1 191 ? 0.084 -9.974 -13.276 1.00 84.62 191 ILE A CA 1
ATOM 1537 C C . ILE A 1 191 ? 0.652 -11.368 -12.992 1.00 84.62 191 ILE A C 1
ATOM 1539 O O . ILE A 1 191 ? -0.027 -12.373 -13.204 1.00 84.62 191 ILE A O 1
ATOM 1543 N N . LYS A 1 192 ? 1.868 -11.435 -12.438 1.00 87.00 192 LYS A N 1
ATOM 1544 C CA . LYS A 1 192 ? 2.517 -12.697 -12.067 1.00 87.00 192 LYS A CA 1
ATOM 1545 C C . LYS A 1 192 ? 1.718 -13.475 -11.018 1.00 87.00 192 LYS A C 1
ATOM 1547 O O . LYS A 1 192 ? 1.640 -14.701 -11.102 1.00 87.00 192 LYS A O 1
ATOM 1552 N N . PHE A 1 193 ? 1.130 -12.798 -10.031 1.00 83.12 193 PHE A N 1
ATOM 1553 C CA . PHE A 1 193 ? 0.268 -13.434 -9.034 1.00 83.12 193 PHE A CA 1
ATOM 1554 C C . PHE A 1 193 ? -1.021 -13.972 -9.648 1.00 83.12 193 PHE A C 1
ATOM 1556 O O . PHE A 1 193 ? -1.357 -15.133 -9.414 1.00 83.12 193 PHE A O 1
ATOM 1563 N N . LEU A 1 194 ? -1.700 -13.177 -10.473 1.00 80.25 194 LEU A N 1
ATOM 1564 C CA . LEU A 1 194 ? -2.937 -13.590 -11.137 1.00 80.25 194 LEU A CA 1
ATOM 1565 C C . LEU A 1 194 ? -2.712 -14.803 -12.051 1.00 80.25 194 LEU A C 1
ATOM 1567 O O . LEU A 1 194 ? -3.468 -15.771 -11.980 1.00 80.25 194 LEU A O 1
ATOM 1571 N N . GLN A 1 195 ? -1.620 -14.811 -12.822 1.00 84.31 195 GLN A N 1
ATOM 1572 C CA . GLN A 1 195 ? -1.226 -15.953 -13.655 1.00 84.31 195 GLN A CA 1
ATOM 1573 C C . GLN A 1 195 ? -0.985 -17.224 -12.828 1.00 84.31 195 GLN A C 1
ATOM 1575 O O . GLN A 1 195 ? -1.481 -18.291 -13.181 1.00 84.31 195 GLN A O 1
ATOM 1580 N N . ARG A 1 196 ? -0.267 -17.114 -11.700 1.00 82.88 196 ARG A N 1
ATOM 1581 C CA . ARG A 1 196 ? 0.003 -18.248 -10.795 1.00 82.88 196 ARG A CA 1
ATOM 1582 C C . ARG A 1 196 ? -1.254 -18.822 -10.149 1.00 82.88 196 ARG A C 1
ATOM 1584 O O . ARG A 1 196 ? -1.280 -20.006 -9.830 1.00 82.88 196 ARG A O 1
ATOM 1591 N N . MET A 1 197 ? -2.259 -17.992 -9.880 1.00 75.31 197 MET A N 1
ATOM 1592 C CA . MET A 1 197 ? -3.533 -18.481 -9.353 1.00 75.31 197 MET A CA 1
ATOM 1593 C C . MET A 1 197 ? -4.354 -19.172 -10.436 1.00 75.31 197 MET A C 1
ATOM 1595 O O . MET A 1 197 ? -4.902 -20.239 -10.181 1.00 75.31 197 MET A O 1
ATOM 1599 N N . ALA A 1 198 ? -4.393 -18.610 -11.647 1.00 74.44 198 ALA A N 1
ATOM 1600 C CA . ALA A 1 198 ? -5.066 -19.239 -12.779 1.00 74.44 198 ALA A CA 1
ATOM 1601 C C . ALA A 1 198 ? -4.478 -20.627 -13.087 1.00 74.44 198 ALA A C 1
ATOM 1603 O O . ALA A 1 198 ? -5.229 -21.572 -13.297 1.00 74.44 198 ALA A O 1
ATOM 1604 N N . SER A 1 199 ? -3.151 -20.781 -13.018 1.00 74.75 199 SER A N 1
ATOM 1605 C CA . SER A 1 199 ? -2.467 -22.059 -13.260 1.00 74.75 199 SER A CA 1
ATOM 1606 C C . SER A 1 199 ? -2.622 -23.103 -12.148 1.00 74.75 199 SER A C 1
ATOM 1608 O O . SER A 1 199 ? -2.153 -24.218 -12.319 1.00 74.75 199 SER A O 1
ATOM 1610 N N . LYS A 1 200 ? -3.179 -22.746 -10.983 1.00 63.06 200 LYS A N 1
ATOM 1611 C CA . LYS A 1 200 ? -3.425 -23.684 -9.869 1.00 63.06 200 LYS A CA 1
ATOM 1612 C C . LYS A 1 200 ? -4.857 -24.228 -9.840 1.00 63.06 200 LYS A C 1
ATOM 1614 O O . LYS A 1 200 ? -5.132 -25.125 -9.053 1.00 63.06 200 LYS A O 1
ATOM 1619 N N . ASN A 1 201 ? -5.748 -23.663 -10.654 1.00 53.09 201 ASN A N 1
ATOM 1620 C CA . ASN A 1 201 ? -7.161 -24.041 -10.738 1.00 53.09 201 ASN A CA 1
ATOM 1621 C C . ASN A 1 201 ? -7.480 -24.908 -11.977 1.00 53.09 201 ASN A C 1
ATOM 1623 O O . ASN A 1 201 ? -8.653 -25.155 -12.250 1.00 53.09 201 ASN A O 1
ATOM 1627 N N . TYR A 1 202 ? -6.449 -25.352 -12.702 1.00 40.06 202 TYR A N 1
ATOM 1628 C CA . TYR A 1 202 ? -6.471 -26.345 -13.782 1.00 40.06 202 TYR A CA 1
ATOM 1629 C C . TYR A 1 202 ? -5.442 -27.430 -13.465 1.00 40.06 202 TYR A C 1
ATOM 1631 O O . TYR A 1 202 ? -5.659 -28.578 -13.906 1.00 40.06 202 TYR A O 1
#

pLDDT: mean 72.34, std 16.31, range [31.69, 90.0]

Foldseek 3Di:
DDDDDDPDDDPPDPPPPDPPDLVPDPVSVCVVVVVPDPPPPPVVLLVVLLVLLLVLLVLLCPPPVLVVDDPVVSLVLCVQQSQLSSLLSCLVVVNADDDDDDDPVLVVLNVLSRVLSVLSNVLPDDPVLSSVLSCCVRVVPVPPPLVVDDPSVNVSSVVNNVSSVVSSVGDQQSNCCSSNVDSCSSVVSNVVVVVVVVVVVD

Sequence (202 aa):
MLIFRRFSWSCAAKIRSRPSTPEGSILYDLLTTGASKHQDINSASRASFKNILDESINYLIRKCTFLKIPLPEQLSLIRRDWLCVFLIKCALSGLSPSLALNEQNEREIYEEFRNMTEFVQNSRANENELTDIISAVVFNERSLQLSRLTQEHQLQLGNILLCVSEARRMDSQLLSSALFRDVELPIRQTIKFLQRMASKNY

Radius of gyration: 27.8 Å; chains: 1; bounding box: 100×68×54 Å

Secondary structure (DSSP, 8-state):
----------------PPPSSGGG-HHHHHHHHHT-------HHHHHHHHHHHHHHHHHHHHSTTGGGS-HHHHHHHHHHHHHHHHHHHHHHTT-------SSHHHHHHHHHHHHHHHHHHHT---HHHHHHHHHHHHH------GGGS-HHHHHHHHHHHHHHHHHTTS-HHHHHHHHHS-TTHHHHHHHHHHHHHHTT--

Organism: Oikopleura dioica (NCBI:txid34765)